Protein AF-A0A7C4LED7-F1 (afdb_monomer)

Foldseek 3Di:
DPDPPPQDPQLLVLLVLLLVLLVVLLCVLLVVDPCSLLLVLLLVQLLVQLLVQLLVLVCVVPVPDDSDDPSSLSSLSSLLSSQQQSLVRDFLVNLVVLDDPDPVVCVVLCVLLVDDPLLVLLLVVLNVQCNPDPGSDDDLSVVLNSLVSSLSCLSRPVSSVNVSHDSVSNNLSSLLSQQLQFQQLSLLVLVLVVVPDVSSDPSNSVRSHPVVSCAPPSSSLSSSLSSLLQLLDQFAWDDDPPDDTDTNGGNVLVQLLVLLLCLLVVPHSGNVANVSSLVSSLSSLVRSLVSRRGPVSVVCSVVSSVLSVVLSVVCPPPVNVVLLRCLSVPPVDDSVVSSVSNSVSSRVSSVVSNVPDDD

pLDDT: mean 90.2, std 9.08, range [33.81, 98.5]

Nearest PDB structures (foldseek):
  9cpb-assembly1_5T  TM=1.304E-01  e=1.613E+00  Bos taurus

Solvent-accessible surface area (backbone atoms only — not comparable to full-atom values): 19320 Å² total; per-residue (Å²): 134,81,70,95,74,70,78,46,76,64,50,49,51,41,46,52,53,30,38,53,42,42,48,53,49,47,49,64,43,32,69,85,44,92,60,31,67,57,53,54,45,44,42,51,51,28,45,56,37,18,52,52,43,32,30,50,51,50,35,68,77,33,82,83,52,74,64,68,73,54,70,65,59,51,49,49,46,51,38,39,47,53,38,31,58,41,36,71,43,56,52,61,72,58,52,55,73,59,51,60,93,48,74,75,70,45,50,64,56,49,58,72,68,64,52,52,74,38,39,49,51,36,34,53,50,9,53,51,55,55,66,70,43,96,59,97,68,94,47,71,59,29,64,53,19,17,30,48,41,14,41,46,47,46,77,60,37,76,87,44,44,49,90,68,39,49,71,68,57,47,52,50,45,43,50,33,22,42,26,40,38,66,42,60,60,44,32,51,52,47,49,51,46,34,77,79,35,83,84,48,46,74,56,31,48,58,51,54,27,44,54,76,79,30,68,90,40,62,62,40,26,18,41,26,36,14,48,55,51,36,43,34,26,57,50,49,74,50,82,44,90,98,52,74,67,44,72,45,63,19,36,37,50,53,54,49,52,49,32,48,49,31,30,62,69,60,42,81,84,45,36,76,45,70,69,43,27,55,47,52,52,50,52,35,54,69,43,50,61,74,65,45,70,40,70,67,48,48,66,49,35,60,58,39,44,52,53,39,51,52,53,57,50,59,51,62,35,70,71,53,36,47,58,52,42,62,44,67,71,39,81,89,53,58,62,66,61,38,50,55,52,51,50,53,51,51,51,50,51,44,51,52,50,61,72,70,54,81,135

Radius of gyration: 20.55 Å; Cα contacts (8 Å, |Δi|>4): 458; chains: 1; bounding box: 51×58×66 Å

Structure (mmCIF, N/CA/C/O backbone):
data_AF-A0A7C4LED7-F1
#
_entry.id   AF-A0A7C4LED7-F1
#
loop_
_atom_site.group_PDB
_atom_site.id
_atom_site.type_symbol
_atom_site.label_atom_id
_atom_site.label_alt_id
_atom_site.label_comp_id
_atom_site.label_asym_id
_atom_site.label_entity_id
_atom_site.label_seq_id
_atom_site.pdbx_PDB_ins_code
_atom_site.Cartn_x
_atom_site.Cartn_y
_atom_site.Cartn_z
_atom_site.occupancy
_atom_site.B_iso_or_equiv
_atom_site.auth_seq_id
_atom_site.auth_comp_id
_atom_site.auth_asym_id
_atom_site.auth_atom_id
_atom_site.pdbx_PDB_model_num
ATOM 1 N N . MET A 1 1 ? -17.552 6.230 37.809 1.00 35.03 1 MET A N 1
ATOM 2 C CA . MET A 1 1 ? -17.095 6.880 36.566 1.00 35.03 1 MET A CA 1
ATOM 3 C C . MET A 1 1 ? -17.297 5.868 35.462 1.00 35.03 1 MET A C 1
ATOM 5 O O . MET A 1 1 ? -16.697 4.809 35.544 1.00 35.03 1 MET A O 1
ATOM 9 N N . ILE A 1 2 ? -18.228 6.125 34.548 1.00 33.81 2 ILE A N 1
ATOM 10 C CA . ILE A 1 2 ? -18.419 5.299 33.352 1.00 33.81 2 ILE A CA 1
ATOM 11 C C . ILE A 1 2 ? -17.450 5.879 32.329 1.00 33.81 2 ILE A C 1
ATOM 13 O O . ILE A 1 2 ? -17.521 7.075 32.050 1.00 33.81 2 ILE A O 1
ATOM 17 N N . GLU A 1 3 ? -16.495 5.082 31.866 1.00 36.41 3 GLU A N 1
ATOM 18 C CA . GLU A 1 3 ? -15.605 5.492 30.787 1.00 36.41 3 GLU A CA 1
ATOM 19 C C . GLU A 1 3 ? -16.446 5.768 29.528 1.00 36.41 3 GLU A C 1
ATOM 21 O O . GLU A 1 3 ? -17.187 4.882 29.098 1.00 36.41 3 GLU A O 1
ATOM 26 N N . PRO A 1 4 ? -16.384 6.974 28.935 1.00 41.69 4 PRO A N 1
ATOM 27 C CA . PRO A 1 4 ? -17.251 7.373 27.820 1.00 41.69 4 PRO A CA 1
ATOM 28 C C . PRO A 1 4 ? -16.946 6.658 26.487 1.00 41.69 4 PRO A C 1
ATOM 30 O O . PRO A 1 4 ? -17.510 7.023 25.461 1.00 41.69 4 PRO A O 1
ATOM 33 N N . TRP A 1 5 ? -16.086 5.636 26.503 1.00 49.09 5 TRP A N 1
ATOM 34 C CA . TRP A 1 5 ? -15.553 4.930 25.331 1.00 49.09 5 TRP A CA 1
ATOM 35 C C . TRP A 1 5 ? -15.930 3.445 25.287 1.00 49.09 5 TRP A C 1
ATOM 37 O O . TRP A 1 5 ? -15.496 2.737 24.384 1.00 49.09 5 TRP A O 1
ATOM 47 N N . ALA A 1 6 ? -16.701 2.938 26.255 1.00 56.94 6 ALA A N 1
ATOM 48 C CA . ALA A 1 6 ? -17.133 1.545 26.210 1.00 56.94 6 ALA A CA 1
ATOM 49 C C . ALA A 1 6 ? -18.042 1.337 24.986 1.00 56.94 6 ALA A C 1
ATOM 51 O O . ALA A 1 6 ? -19.139 1.898 24.928 1.00 56.94 6 ALA A O 1
ATOM 52 N N . ALA A 1 7 ? -17.573 0.553 24.010 1.00 66.62 7 ALA A N 1
ATOM 53 C CA . ALA A 1 7 ? -18.333 0.213 22.813 1.00 66.62 7 ALA A CA 1
ATOM 54 C C . ALA A 1 7 ? -19.720 -0.315 23.213 1.00 66.62 7 ALA A C 1
ATOM 56 O O . ALA A 1 7 ? -19.850 -1.269 23.987 1.00 66.62 7 ALA A O 1
ATOM 57 N N . THR A 1 8 ? -20.773 0.339 22.723 1.00 83.25 8 THR A N 1
ATOM 58 C CA . THR A 1 8 ? -22.139 -0.142 22.925 1.00 83.25 8 THR A CA 1
ATOM 59 C C . THR A 1 8 ? -22.375 -1.348 22.016 1.00 83.25 8 THR A C 1
ATOM 61 O O . THR A 1 8 ? -21.711 -1.508 20.992 1.00 83.25 8 THR A O 1
ATOM 64 N N . ALA A 1 9 ? -23.348 -2.198 22.352 1.00 86.56 9 ALA A N 1
ATOM 65 C CA . ALA A 1 9 ? -23.721 -3.316 21.480 1.00 86.56 9 ALA A CA 1
ATOM 66 C C . ALA A 1 9 ? -24.161 -2.847 20.077 1.00 86.56 9 ALA A C 1
ATOM 68 O O . ALA A 1 9 ? -23.973 -3.567 19.101 1.00 86.56 9 ALA A O 1
ATOM 69 N N . GLU A 1 10 ? -24.722 -1.639 19.982 1.00 88.31 10 GLU A N 1
ATOM 70 C CA . GLU A 1 10 ? -25.099 -0.999 18.721 1.00 88.31 10 G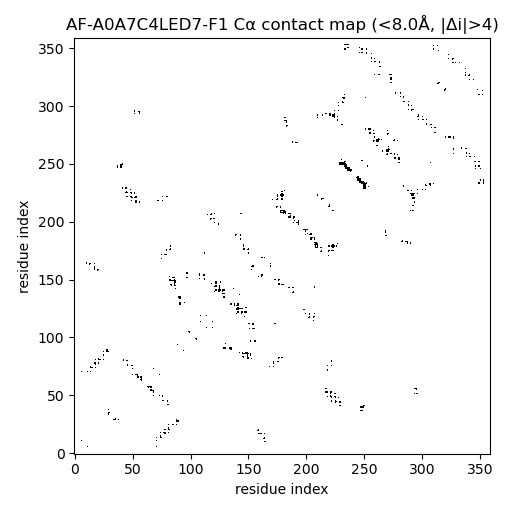LU A CA 1
ATOM 71 C C . GLU A 1 10 ? -23.869 -0.570 17.910 1.00 88.31 10 GLU A C 1
ATOM 73 O O . GLU A 1 10 ? -23.783 -0.905 16.731 1.00 88.31 10 GLU A O 1
ATOM 78 N N . HIS A 1 11 ? -22.884 0.086 18.538 1.00 91.25 11 HIS A N 1
ATOM 79 C CA . HIS A 1 11 ? -21.633 0.456 17.864 1.00 91.25 11 HIS A CA 1
ATOM 80 C C . HIS A 1 11 ? -20.886 -0.778 17.348 1.00 91.25 11 HIS A C 1
ATOM 82 O O . HIS A 1 11 ? -20.398 -0.778 16.222 1.00 91.25 11 HIS A O 1
ATOM 88 N N . GLU A 1 12 ? -20.846 -1.847 18.144 1.00 93.75 12 GLU A N 1
ATOM 89 C CA . GLU A 1 12 ? -20.205 -3.100 17.747 1.00 93.75 12 GLU A CA 1
ATOM 90 C C . GLU A 1 12 ? -20.900 -3.747 16.539 1.00 93.75 12 GLU A C 1
ATOM 92 O O . GLU A 1 12 ? -20.235 -4.201 15.609 1.00 93.75 12 GLU A O 1
ATOM 97 N N . ALA A 1 13 ? -22.237 -3.753 16.521 1.00 94.75 13 ALA A N 1
ATOM 98 C CA . ALA A 1 13 ? -23.010 -4.296 15.407 1.00 94.75 13 ALA A CA 1
ATOM 99 C C . ALA A 1 13 ? -22.832 -3.476 14.117 1.00 94.75 13 ALA A C 1
ATOM 101 O O . ALA A 1 13 ? -22.712 -4.055 13.034 1.00 94.75 13 ALA A O 1
ATOM 102 N N . GLU A 1 14 ? -22.786 -2.143 14.212 1.00 96.69 14 GLU A N 1
ATOM 103 C CA . GLU A 1 14 ? -22.538 -1.283 13.049 1.00 96.69 14 GLU A CA 1
ATOM 104 C C . GLU A 1 14 ? -21.109 -1.432 12.513 1.00 96.69 14 GLU A C 1
ATOM 106 O O . GLU A 1 14 ? -20.929 -1.474 11.292 1.00 96.69 14 GLU A O 1
ATOM 111 N N . LEU A 1 15 ? -20.109 -1.588 13.390 1.00 97.62 15 LEU A N 1
ATOM 112 C CA . LEU A 1 15 ? -18.730 -1.871 12.988 1.00 97.62 15 LEU A CA 1
ATOM 113 C C . LEU A 1 15 ? -18.610 -3.228 12.281 1.00 97.62 15 LEU A C 1
ATOM 115 O O . LEU A 1 15 ? -18.029 -3.305 11.199 1.00 97.62 15 LEU A O 1
ATOM 119 N N . GLU A 1 16 ? -19.216 -4.284 12.823 1.00 97.75 16 GLU A N 1
ATOM 120 C CA . GLU A 1 16 ? -19.248 -5.605 12.179 1.00 97.75 16 GLU A CA 1
ATOM 121 C C . GLU A 1 16 ? -19.916 -5.540 10.795 1.00 97.75 16 GLU A C 1
ATOM 123 O O . GLU A 1 16 ? -19.392 -6.056 9.801 1.00 97.75 16 GLU A O 1
ATOM 128 N N . ALA A 1 17 ? -21.047 -4.837 10.696 1.00 98.06 17 ALA A N 1
ATOM 129 C CA . ALA A 1 17 ? -21.750 -4.655 9.433 1.00 98.06 17 ALA A CA 1
ATOM 130 C C . ALA A 1 17 ? -20.933 -3.819 8.428 1.00 98.06 17 ALA A C 1
ATOM 132 O O . ALA A 1 17 ? -20.982 -4.082 7.223 1.00 98.06 17 ALA A O 1
ATOM 133 N N . PHE A 1 18 ? -20.174 -2.825 8.897 1.00 98.50 18 PHE A N 1
ATOM 134 C CA . PHE A 1 18 ? -19.243 -2.053 8.074 1.00 98.50 18 PHE A CA 1
ATOM 135 C C . PHE A 1 18 ? -18.107 -2.926 7.535 1.00 98.50 18 PHE A C 1
ATOM 137 O O . PHE A 1 18 ? -17.870 -2.920 6.326 1.00 98.50 18 PHE A O 1
ATOM 144 N N . VAL A 1 19 ? -17.470 -3.737 8.386 1.00 98.50 19 VAL A N 1
ATOM 145 C CA . VAL A 1 19 ? -16.420 -4.688 7.981 1.00 98.50 19 VAL A CA 1
ATOM 146 C C . VAL A 1 19 ? -16.939 -5.658 6.917 1.00 98.50 19 VAL A C 1
ATOM 148 O O . VAL A 1 19 ? -16.250 -5.908 5.925 1.00 98.50 19 VAL A O 1
ATOM 151 N N . ALA A 1 20 ? -18.166 -6.166 7.066 1.00 98.44 20 ALA A N 1
ATOM 152 C CA . ALA A 1 20 ? -18.788 -7.041 6.073 1.00 98.44 20 ALA A CA 1
ATOM 153 C C . ALA A 1 20 ? -18.956 -6.347 4.707 1.00 98.44 20 ALA A C 1
ATOM 155 O O . ALA A 1 20 ? -18.509 -6.878 3.687 1.00 98.44 20 ALA A O 1
ATOM 156 N N . ARG A 1 21 ? -19.515 -5.128 4.683 1.00 98.38 21 ARG A N 1
ATOM 157 C CA . ARG A 1 21 ? -19.680 -4.333 3.449 1.00 98.38 21 ARG A CA 1
ATOM 158 C C . ARG A 1 21 ? -18.340 -3.994 2.797 1.00 98.38 21 ARG A C 1
ATOM 160 O O . ARG A 1 21 ? -18.208 -4.061 1.574 1.00 98.38 21 ARG A O 1
ATOM 167 N N . LEU A 1 22 ? -17.337 -3.652 3.603 1.00 97.81 22 LEU A N 1
ATOM 168 C CA . LEU A 1 22 ? -15.999 -3.330 3.120 1.00 97.81 22 LEU A CA 1
ATOM 169 C C . LEU A 1 22 ? -15.325 -4.561 2.501 1.00 97.81 22 LEU A C 1
ATOM 171 O O . LEU A 1 22 ? -14.762 -4.471 1.411 1.00 97.81 22 LEU A O 1
ATOM 175 N N . ARG A 1 23 ? -15.465 -5.734 3.128 1.00 98.12 23 ARG A N 1
ATOM 176 C CA . ARG A 1 23 ? -14.969 -7.014 2.601 1.00 98.12 23 ARG A CA 1
ATOM 177 C C . ARG A 1 23 ? -15.607 -7.378 1.265 1.00 98.12 23 ARG A C 1
ATOM 179 O O . ARG A 1 23 ? -14.895 -7.741 0.330 1.00 98.12 23 ARG A O 1
ATOM 186 N N . GLU A 1 24 ? -16.929 -7.253 1.154 1.00 97.88 24 GLU A N 1
ATOM 187 C CA . GLU A 1 24 ? -17.640 -7.449 -0.115 1.00 97.88 24 GLU A CA 1
ATOM 188 C C . GLU A 1 24 ? -17.108 -6.506 -1.193 1.00 97.88 24 GLU A C 1
ATOM 190 O O . GLU A 1 24 ? -16.907 -6.913 -2.342 1.00 97.88 24 GLU A O 1
ATOM 195 N N . ARG A 1 25 ? -16.822 -5.253 -0.822 1.00 97.19 25 ARG A N 1
ATOM 196 C CA . ARG A 1 25 ? -16.317 -4.272 -1.773 1.00 97.19 25 ARG A CA 1
ATOM 197 C C . ARG A 1 25 ? -14.903 -4.578 -2.252 1.00 97.19 25 ARG A C 1
ATOM 199 O O . ARG A 1 25 ? -14.656 -4.544 -3.457 1.00 97.19 25 ARG A O 1
ATOM 206 N N . VAL A 1 26 ? -14.007 -4.925 -1.332 1.00 97.38 26 VAL A N 1
ATOM 207 C CA . VAL A 1 26 ? -12.649 -5.383 -1.649 1.00 97.38 26 VAL A CA 1
ATOM 208 C C . VAL A 1 26 ? -12.701 -6.585 -2.589 1.00 97.38 26 VAL A C 1
ATOM 210 O O . VAL A 1 26 ? -12.038 -6.581 -3.625 1.00 97.38 26 VAL A O 1
ATOM 213 N N . GLN A 1 27 ? -13.549 -7.576 -2.302 1.00 96.69 27 GLN A N 1
ATOM 214 C CA . GLN A 1 27 ? -13.704 -8.748 -3.163 1.00 96.69 27 GLN A CA 1
ATOM 215 C C . GLN A 1 27 ? -14.205 -8.374 -4.566 1.00 96.69 27 GLN A C 1
ATOM 217 O O . GLN A 1 27 ? -13.700 -8.896 -5.562 1.00 96.69 27 GLN A O 1
ATOM 222 N N . ALA A 1 28 ? -15.166 -7.453 -4.667 1.00 96.25 28 ALA A N 1
ATOM 223 C CA . ALA A 1 28 ? -15.667 -6.975 -5.952 1.00 96.25 28 ALA A CA 1
ATOM 224 C C . ALA A 1 28 ? -14.567 -6.285 -6.778 1.00 96.25 28 ALA A C 1
ATOM 226 O O . ALA A 1 28 ? -14.467 -6.531 -7.979 1.00 96.25 28 ALA A O 1
ATOM 227 N N . TYR A 1 29 ? -13.717 -5.470 -6.144 1.00 95.75 29 TYR A N 1
ATOM 228 C CA . TYR A 1 29 ? -12.618 -4.770 -6.820 1.00 95.75 29 TYR A CA 1
ATOM 229 C C . TYR A 1 29 ? -11.454 -5.692 -7.194 1.00 95.75 29 TYR A C 1
ATOM 231 O O . TYR A 1 29 ? -10.834 -5.500 -8.241 1.00 95.75 29 TYR A O 1
ATOM 239 N N . LEU A 1 30 ? -11.159 -6.696 -6.365 1.00 94.44 30 LEU A N 1
ATOM 240 C CA . LEU A 1 30 ? -10.050 -7.619 -6.596 1.00 94.44 30 LEU A CA 1
ATOM 241 C C . LEU A 1 30 ? -10.396 -8.744 -7.572 1.00 94.44 30 LEU A C 1
ATOM 243 O O . LEU A 1 30 ? -9.556 -9.088 -8.396 1.00 94.44 30 LEU A O 1
ATOM 247 N N . SER A 1 31 ? -11.624 -9.272 -7.552 1.00 93.50 31 SER A N 1
ATOM 248 C CA . SER A 1 31 ? -12.009 -10.443 -8.359 1.00 93.50 31 SER A CA 1
ATOM 249 C C . SER A 1 31 ? -11.694 -10.389 -9.868 1.00 93.50 31 SER A C 1
ATOM 251 O O . SER A 1 31 ? -11.317 -11.434 -10.401 1.00 93.50 31 SER A O 1
ATOM 253 N N . PRO A 1 32 ? -11.790 -9.248 -10.589 1.00 91.12 32 PRO A N 1
ATOM 254 C CA . PRO A 1 32 ? -11.428 -9.208 -12.008 1.00 91.12 32 PRO A CA 1
ATOM 255 C C . PRO A 1 32 ? -9.915 -9.079 -12.257 1.00 91.12 32 PRO A C 1
ATOM 257 O O . PRO A 1 32 ? -9.484 -9.105 -13.412 1.00 91.12 32 PRO A O 1
ATOM 260 N N . ARG A 1 33 ? -9.099 -8.880 -11.216 1.00 88.12 33 ARG A N 1
ATOM 261 C CA . ARG A 1 33 ? -7.672 -8.579 -11.347 1.00 88.12 33 ARG A CA 1
ATOM 262 C C . ARG A 1 33 ? -6.827 -9.846 -11.364 1.00 88.12 33 ARG A C 1
ATOM 264 O O . ARG A 1 33 ? -7.056 -10.786 -10.610 1.00 88.12 33 ARG A O 1
ATOM 271 N N . GLN A 1 34 ? -5.777 -9.828 -12.181 1.00 83.06 34 GLN A N 1
ATOM 272 C CA . GLN A 1 34 ? -4.824 -10.938 -12.271 1.00 83.06 34 GLN A CA 1
ATOM 273 C C . GLN A 1 34 ? -3.971 -11.103 -11.007 1.00 83.06 34 GLN A C 1
ATOM 275 O O . GLN A 1 34 ? -3.570 -12.218 -10.702 1.00 83.06 34 GLN A O 1
ATOM 280 N N . ASP A 1 35 ? -3.715 -10.014 -10.278 1.00 82.94 35 ASP A N 1
ATOM 281 C CA . ASP A 1 35 ? -2.932 -9.995 -9.037 1.00 82.94 35 ASP A CA 1
ATOM 282 C C . ASP A 1 35 ? -3.794 -10.186 -7.774 1.00 82.94 35 ASP A C 1
ATOM 284 O O . ASP A 1 35 ? -3.342 -9.907 -6.664 1.00 82.94 35 ASP A O 1
ATOM 288 N N . SER A 1 36 ? -5.059 -10.612 -7.921 1.00 88.81 36 SER A N 1
ATOM 289 C CA . SER A 1 36 ? -5.976 -10.797 -6.789 1.00 88.81 36 SER A CA 1
ATOM 290 C C . SER A 1 36 ? -5.427 -11.721 -5.695 1.00 88.81 36 SER A C 1
ATOM 292 O O . SER A 1 36 ? -5.595 -11.358 -4.529 1.00 88.81 36 SER A O 1
ATOM 294 N N . PRO A 1 37 ? -4.809 -12.883 -5.994 1.00 85.25 37 PRO A N 1
ATOM 295 C CA . PRO A 1 37 ? -4.253 -13.747 -4.954 1.00 85.25 37 PRO A CA 1
ATOM 296 C C . PRO A 1 37 ? -3.184 -13.039 -4.114 1.00 85.25 37 PRO A C 1
ATOM 298 O O . PRO A 1 37 ? -3.233 -13.100 -2.888 1.00 85.25 37 PRO A O 1
ATOM 301 N N . GLU A 1 38 ? -2.276 -12.302 -4.756 1.00 84.00 38 GLU A N 1
ATOM 302 C CA . GLU A 1 38 ? -1.206 -11.566 -4.086 1.00 84.00 38 GLU A CA 1
ATOM 303 C C . GLU A 1 38 ? -1.747 -10.429 -3.208 1.00 84.00 38 GLU A C 1
ATOM 305 O O . GLU A 1 38 ? -1.240 -10.214 -2.108 1.00 84.00 38 GLU A O 1
ATOM 310 N N . GLN A 1 39 ? -2.797 -9.722 -3.648 1.00 88.75 39 GLN A N 1
ATOM 311 C CA . GLN A 1 39 ? -3.425 -8.687 -2.815 1.00 88.75 39 GLN A CA 1
ATOM 312 C C . GLN A 1 39 ? -4.147 -9.288 -1.600 1.00 88.75 39 GLN A C 1
ATOM 314 O O . GLN A 1 39 ? -4.059 -8.741 -0.504 1.00 88.75 39 GLN A O 1
ATOM 319 N N . LEU A 1 40 ? -4.828 -10.428 -1.758 1.00 90.56 40 LEU A N 1
ATOM 320 C CA . LEU A 1 40 ? -5.494 -11.104 -0.639 1.00 90.56 40 LEU A CA 1
ATOM 321 C C . LEU A 1 40 ? -4.487 -11.665 0.377 1.00 90.56 40 LEU A C 1
ATOM 323 O O . LEU A 1 40 ? -4.720 -11.577 1.584 1.00 90.56 40 LEU A O 1
ATOM 327 N N . ASP A 1 41 ? -3.357 -12.197 -0.095 1.00 88.12 41 ASP A N 1
ATOM 328 C CA . ASP A 1 41 ? -2.264 -12.640 0.773 1.00 88.12 41 ASP A CA 1
ATOM 329 C C . ASP A 1 41 ? -1.643 -11.475 1.545 1.00 88.12 41 ASP A C 1
ATOM 331 O O . ASP A 1 41 ? -1.429 -11.600 2.752 1.00 88.12 41 ASP A O 1
ATOM 335 N N . HIS A 1 42 ? -1.422 -10.340 0.877 1.00 90.94 42 HIS A N 1
ATOM 336 C CA . HIS A 1 42 ? -0.960 -9.106 1.505 1.00 90.94 42 HIS A CA 1
ATOM 337 C C . HIS A 1 42 ? -1.909 -8.658 2.627 1.00 90.94 42 HIS A C 1
ATOM 339 O O . HIS A 1 42 ? -1.481 -8.542 3.775 1.00 90.94 42 HIS A O 1
ATOM 345 N N . LEU A 1 43 ? -3.215 -8.537 2.352 1.00 94.06 43 LEU A N 1
ATOM 346 C CA . LEU A 1 43 ? -4.210 -8.192 3.377 1.00 94.06 43 LEU A CA 1
ATOM 347 C C . LEU A 1 43 ? -4.159 -9.149 4.576 1.00 94.06 43 LEU A C 1
ATOM 349 O O . LEU A 1 43 ? -4.183 -8.721 5.729 1.00 94.06 43 LEU A O 1
ATOM 353 N N . ARG A 1 44 ? -4.042 -10.455 4.321 1.00 92.25 44 ARG A N 1
ATOM 354 C CA . ARG A 1 44 ? -3.927 -11.470 5.374 1.00 92.25 44 ARG A CA 1
ATOM 355 C C . ARG A 1 44 ? -2.643 -11.308 6.194 1.00 92.25 44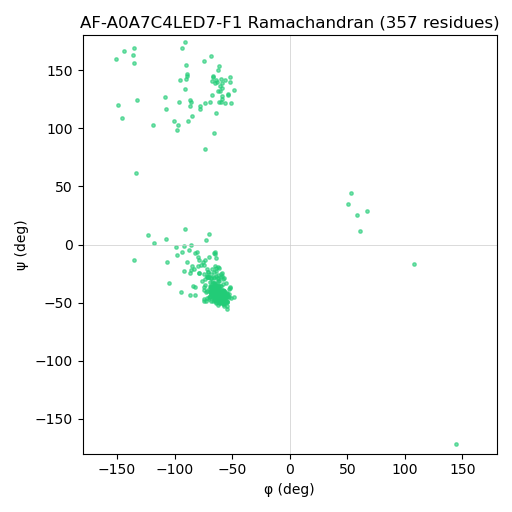 ARG A C 1
ATOM 357 O O . ARG A 1 44 ? -2.682 -11.466 7.415 1.00 92.25 44 ARG A O 1
ATOM 364 N N . HIS A 1 45 ? -1.504 -11.041 5.557 1.00 91.31 45 HIS A N 1
ATOM 365 C CA . HIS A 1 45 ? -0.237 -10.838 6.262 1.00 91.31 45 HIS A CA 1
ATOM 366 C C . HIS A 1 45 ? -0.288 -9.598 7.148 1.00 91.31 45 HIS A C 1
ATOM 368 O O . HIS A 1 45 ? 0.054 -9.708 8.328 1.00 91.31 45 HIS A O 1
ATOM 374 N N . VAL A 1 46 ? -0.779 -8.473 6.616 1.00 94.94 46 VAL A N 1
ATOM 375 C CA . VAL A 1 46 ? -0.952 -7.233 7.379 1.00 94.94 46 VAL A CA 1
ATOM 376 C C . VAL A 1 46 ? -1.904 -7.480 8.548 1.00 94.94 46 VAL A C 1
ATOM 378 O O . VAL A 1 46 ? -1.524 -7.242 9.686 1.00 94.94 46 VAL A O 1
ATOM 381 N N . ALA A 1 47 ? -3.065 -8.106 8.333 1.00 96.50 47 ALA A N 1
ATOM 382 C CA . ALA A 1 47 ? -4.007 -8.451 9.405 1.00 96.50 47 ALA A CA 1
ATOM 383 C C . ALA A 1 47 ? -3.382 -9.278 10.538 1.00 96.50 47 ALA A C 1
ATOM 385 O O . ALA A 1 47 ? -3.531 -8.951 11.719 1.00 96.50 47 ALA A O 1
ATOM 386 N N . ASN A 1 48 ? -2.678 -10.356 10.189 1.00 94.50 48 ASN A N 1
ATOM 387 C CA . ASN A 1 48 ? -2.041 -11.235 11.166 1.00 94.50 48 ASN A CA 1
ATOM 388 C C . ASN A 1 48 ? -0.910 -10.521 11.914 1.00 94.50 48 ASN A C 1
ATOM 390 O O . ASN A 1 48 ? -0.723 -10.736 13.114 1.00 94.50 48 ASN A O 1
ATOM 394 N N . ARG A 1 49 ? -0.137 -9.683 11.213 1.00 94.62 49 ARG A N 1
ATOM 395 C CA . ARG A 1 49 ? 0.974 -8.945 11.811 1.00 94.62 49 ARG A CA 1
ATOM 396 C C . ARG A 1 49 ? 0.476 -7.815 12.706 1.00 94.62 49 ARG A C 1
ATOM 398 O O . ARG A 1 49 ? 1.002 -7.698 13.808 1.00 94.62 49 ARG A O 1
ATOM 405 N N . THR A 1 50 ? -0.559 -7.079 12.302 1.00 97.38 50 THR A N 1
ATOM 406 C CA . THR A 1 50 ? -1.189 -6.032 13.118 1.00 97.38 50 THR A CA 1
ATOM 407 C C . THR A 1 50 ? -1.655 -6.610 14.441 1.00 97.38 50 THR A C 1
ATOM 409 O O . THR A 1 50 ? -1.301 -6.089 15.490 1.00 97.38 50 THR A O 1
ATOM 412 N N . ARG A 1 51 ? -2.373 -7.741 14.411 1.00 97.00 51 ARG A N 1
ATOM 413 C CA . ARG A 1 51 ? -2.828 -8.432 15.627 1.00 97.00 51 ARG A CA 1
ATOM 414 C C . ARG A 1 51 ? -1.667 -8.830 16.534 1.00 97.00 51 ARG A C 1
ATOM 416 O O . ARG A 1 51 ? -1.712 -8.584 17.735 1.00 97.00 51 ARG A O 1
ATOM 423 N N . TRP A 1 52 ? -0.618 -9.427 15.968 1.00 95.12 52 TRP A N 1
ATOM 424 C CA . TRP A 1 52 ? 0.554 -9.839 16.742 1.00 95.12 52 TRP A CA 1
ATOM 425 C C . TRP A 1 52 ? 1.293 -8.648 17.370 1.00 95.12 52 TRP A C 1
ATOM 427 O O . TRP A 1 52 ? 1.589 -8.692 18.562 1.00 95.12 52 TRP A O 1
ATOM 437 N N . LEU A 1 53 ? 1.551 -7.586 16.599 1.00 95.81 53 LEU A N 1
ATOM 438 C CA . LEU A 1 53 ? 2.194 -6.365 17.095 1.00 95.81 53 LEU A CA 1
ATOM 439 C C . LEU A 1 53 ? 1.334 -5.691 18.165 1.00 95.81 53 LEU A C 1
ATOM 441 O O . LEU A 1 53 ? 1.831 -5.386 19.243 1.00 95.81 53 LEU A O 1
ATOM 445 N N . TYR A 1 54 ? 0.035 -5.534 17.909 1.00 95.69 54 TYR A N 1
ATOM 446 C CA . TYR A 1 54 ? -0.890 -4.902 18.842 1.00 95.69 54 TYR A CA 1
ATOM 447 C C . TYR A 1 54 ? -0.963 -5.663 20.171 1.00 95.69 54 TYR A C 1
ATOM 449 O O . TYR A 1 54 ? -0.759 -5.074 21.229 1.00 95.69 54 TYR A O 1
ATOM 457 N N . ALA A 1 55 ? -1.145 -6.988 20.131 1.00 94.00 55 ALA A N 1
ATOM 458 C CA . ALA A 1 55 ? -1.151 -7.818 21.335 1.00 94.00 55 ALA A CA 1
ATOM 459 C C . ALA A 1 55 ? 0.190 -7.772 22.092 1.00 94.00 55 ALA A C 1
ATOM 461 O O . ALA A 1 55 ? 0.201 -7.750 23.324 1.00 94.00 55 ALA A O 1
ATOM 462 N N . ALA A 1 56 ? 1.321 -7.727 21.378 1.00 93.12 56 ALA A N 1
ATOM 463 C CA . ALA A 1 56 ? 2.638 -7.595 21.996 1.00 93.12 56 ALA A CA 1
ATOM 464 C C . ALA A 1 56 ? 2.800 -6.249 22.724 1.00 93.12 56 ALA A C 1
ATOM 466 O O . ALA A 1 56 ? 3.289 -6.224 23.854 1.00 93.12 56 ALA A O 1
ATOM 467 N N . GLU A 1 57 ? 2.348 -5.144 22.125 1.00 92.94 57 GLU A N 1
ATOM 468 C CA . GLU A 1 57 ? 2.394 -3.821 22.757 1.00 92.94 57 GLU A CA 1
ATOM 469 C C . GLU A 1 57 ? 1.439 -3.702 23.953 1.00 92.94 57 GLU A C 1
ATOM 471 O O . GLU A 1 57 ? 1.807 -3.099 24.963 1.00 92.94 57 GLU A O 1
ATOM 476 N N . LEU A 1 58 ? 0.261 -4.335 23.901 1.00 90.44 58 LEU A N 1
ATOM 477 C CA . LEU A 1 58 ? -0.627 -4.442 25.066 1.00 90.44 58 LEU A CA 1
ATOM 478 C C . LEU A 1 58 ? 0.071 -5.158 26.233 1.00 90.44 58 LEU A C 1
ATOM 480 O O . LEU A 1 58 ? 0.062 -4.662 27.360 1.00 90.44 58 LEU A O 1
ATOM 484 N N . GLY A 1 59 ? 0.750 -6.278 25.958 1.00 89.38 59 GLY A N 1
ATOM 485 C CA . GLY A 1 59 ? 1.514 -7.017 26.968 1.00 89.38 59 GLY A CA 1
ATOM 486 C C . GLY A 1 59 ? 2.727 -6.258 27.519 1.00 89.38 59 GLY A C 1
ATOM 487 O O . GLY A 1 59 ? 3.111 -6.463 28.671 1.00 89.38 59 GLY A O 1
ATOM 488 N N . ARG A 1 60 ? 3.331 -5.363 26.725 1.00 89.12 60 ARG A N 1
ATOM 489 C CA . ARG A 1 60 ? 4.401 -4.462 27.191 1.00 89.12 60 ARG A CA 1
ATOM 490 C C . ARG A 1 60 ? 3.873 -3.364 28.107 1.00 89.12 60 ARG A C 1
ATOM 492 O O . ARG A 1 60 ? 4.542 -3.030 29.082 1.00 89.12 60 ARG A O 1
ATOM 499 N N . ALA A 1 61 ? 2.710 -2.799 27.787 1.00 86.00 61 ALA A N 1
ATOM 500 C CA . ALA A 1 61 ? 2.089 -1.743 28.581 1.00 86.00 61 ALA A CA 1
ATOM 501 C C . ALA A 1 61 ? 1.617 -2.259 29.951 1.00 86.00 61 ALA A C 1
ATOM 503 O O . ALA A 1 61 ? 1.765 -1.561 30.955 1.00 86.00 61 ALA A O 1
ATOM 504 N N . ASP A 1 62 ? 1.105 -3.491 30.003 1.00 84.00 62 ASP A N 1
ATOM 505 C CA . ASP A 1 62 ? 0.736 -4.164 31.247 1.00 84.00 62 ASP A CA 1
ATOM 506 C C . ASP A 1 62 ? 0.995 -5.677 31.161 1.00 84.00 62 ASP A C 1
ATOM 508 O O . ASP A 1 62 ? 0.261 -6.427 30.523 1.00 84.00 62 ASP A O 1
ATOM 512 N N . ALA A 1 63 ? 2.010 -6.153 31.889 1.00 76.06 63 ALA A N 1
ATOM 513 C CA . ALA A 1 63 ? 2.377 -7.570 31.940 1.00 76.06 63 ALA A CA 1
ATOM 514 C C . ALA A 1 63 ? 1.292 -8.481 32.557 1.00 76.06 63 ALA A C 1
ATOM 516 O O . ALA A 1 63 ? 1.411 -9.707 32.499 1.00 76.06 63 ALA A O 1
ATOM 517 N N . ARG A 1 64 ? 0.263 -7.905 33.196 1.00 72.81 64 ARG A N 1
ATOM 518 C CA . ARG A 1 64 ? -0.902 -8.627 33.732 1.00 72.81 64 ARG A CA 1
ATOM 519 C C . ARG A 1 64 ? -2.107 -8.578 32.796 1.00 72.81 64 ARG A C 1
ATOM 521 O O . ARG A 1 64 ? -3.081 -9.284 33.065 1.00 72.81 64 ARG A O 1
ATOM 528 N N . ALA A 1 65 ? -2.060 -7.774 31.733 1.00 67.62 65 ALA A N 1
ATOM 529 C CA . ALA A 1 65 ? -3.131 -7.699 30.756 1.00 67.62 65 ALA A CA 1
ATOM 530 C C . ALA A 1 65 ? -3.259 -9.019 29.990 1.00 67.62 65 ALA A C 1
ATOM 532 O O . ALA A 1 65 ? -2.279 -9.703 29.686 1.00 67.62 65 ALA A O 1
ATOM 533 N N . SER A 1 66 ? -4.500 -9.382 29.669 1.00 68.81 66 SER A N 1
ATOM 534 C CA . SER A 1 66 ? -4.758 -10.462 28.725 1.00 68.81 66 SER A CA 1
ATOM 535 C C . SER A 1 66 ? -4.178 -10.078 27.364 1.00 68.81 66 SER A C 1
ATOM 537 O O . SER A 1 66 ? -4.470 -9.000 26.857 1.00 68.81 66 SER A O 1
ATOM 539 N N . LEU A 1 67 ? -3.429 -10.984 26.731 1.00 78.12 67 LEU A N 1
ATOM 540 C CA . LEU A 1 67 ? -2.994 -10.828 25.335 1.00 78.12 67 LEU A CA 1
ATOM 541 C C . LEU A 1 67 ? -4.151 -11.027 24.333 1.00 78.12 67 LEU A C 1
ATOM 543 O O . LEU A 1 67 ? -3.928 -11.046 23.124 1.00 78.12 67 LEU A O 1
ATOM 547 N N . SER A 1 68 ? -5.386 -11.220 24.815 1.00 84.25 68 SER A N 1
ATOM 548 C CA . SER A 1 68 ? -6.567 -11.262 23.957 1.00 84.25 68 SER A CA 1
ATOM 549 C C . SER A 1 68 ? -6.911 -9.862 23.462 1.00 84.25 68 SER A C 1
ATOM 551 O O . SER A 1 68 ? -7.216 -8.979 24.263 1.00 84.25 68 SER A O 1
ATOM 553 N N . ILE A 1 69 ? -6.946 -9.696 22.147 1.00 90.12 69 ILE A N 1
ATOM 554 C CA . ILE A 1 69 ? -7.405 -8.466 21.506 1.00 90.12 69 ILE A CA 1
ATOM 555 C C . ILE A 1 69 ? -8.914 -8.318 21.769 1.00 90.12 69 ILE A C 1
ATOM 557 O O . ILE A 1 69 ? -9.660 -9.278 21.537 1.00 90.12 69 ILE A O 1
ATOM 561 N N . PRO A 1 70 ? -9.388 -7.165 22.276 1.00 90.62 70 PRO A N 1
ATOM 562 C CA . PRO A 1 70 ? -10.816 -6.896 22.393 1.00 90.62 70 PRO A CA 1
ATOM 563 C C . PRO A 1 70 ? -11.514 -7.038 21.037 1.00 90.62 70 PRO A C 1
ATOM 565 O O . PRO A 1 70 ? -10.977 -6.620 20.017 1.00 90.62 70 PRO A O 1
ATOM 568 N N . ARG A 1 71 ? -12.735 -7.590 21.014 1.00 92.75 71 ARG A N 1
ATOM 569 C CA . ARG A 1 71 ? -13.485 -7.826 19.763 1.00 92.75 71 ARG A CA 1
ATOM 570 C C . ARG A 1 71 ? -13.607 -6.563 18.901 1.00 92.75 71 ARG A C 1
ATOM 572 O O . ARG A 1 71 ? -13.402 -6.628 17.696 1.00 92.75 71 ARG A O 1
ATOM 579 N N . HIS A 1 72 ? -13.886 -5.434 19.544 1.00 95.00 72 HIS A N 1
ATOM 580 C CA . HIS A 1 72 ? -14.006 -4.141 18.886 1.00 95.00 72 HIS A CA 1
ATOM 581 C C . HIS A 1 72 ? -12.711 -3.739 18.160 1.00 95.00 72 HIS A C 1
ATOM 583 O O . HIS A 1 72 ? -12.734 -3.411 16.977 1.00 95.00 72 HIS A O 1
ATOM 589 N N . ASP A 1 73 ? -11.561 -3.845 18.838 1.00 95.00 73 ASP A N 1
ATOM 590 C CA . ASP A 1 73 ? -10.253 -3.576 18.232 1.00 95.00 73 ASP A CA 1
ATOM 591 C C . ASP A 1 73 ? -9.926 -4.582 17.120 1.00 95.00 73 ASP A C 1
ATOM 593 O O . ASP A 1 73 ? -9.354 -4.204 16.104 1.00 95.00 73 ASP A O 1
ATOM 597 N N . ASP A 1 74 ? -10.326 -5.849 17.260 1.00 96.06 74 ASP A N 1
ATOM 598 C CA . ASP A 1 74 ? -10.139 -6.859 16.212 1.00 96.06 74 ASP A CA 1
ATOM 599 C C . ASP A 1 74 ? -10.910 -6.507 14.927 1.00 96.06 74 ASP A C 1
ATOM 601 O O . ASP A 1 74 ? -10.370 -6.598 13.822 1.00 96.06 74 ASP A O 1
ATOM 605 N N . HIS A 1 75 ? -12.147 -6.021 15.066 1.00 97.88 75 HIS A N 1
ATOM 606 C CA . HIS A 1 75 ? -12.933 -5.510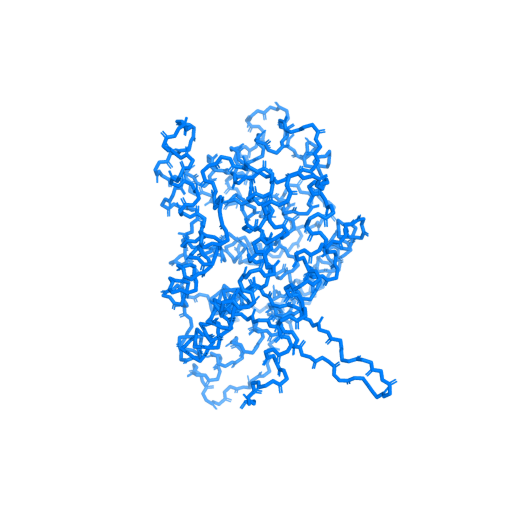 13.945 1.00 97.88 75 HIS A CA 1
ATOM 607 C C . HIS A 1 75 ? -12.362 -4.208 13.363 1.00 97.88 75 HIS A C 1
ATOM 609 O O . HIS A 1 75 ? -12.382 -4.033 12.143 1.00 97.88 75 HIS A O 1
ATOM 615 N N . LEU A 1 76 ? -11.818 -3.309 14.191 1.00 97.81 76 LEU A N 1
ATOM 616 C CA . LEU A 1 76 ? -11.115 -2.113 13.712 1.00 97.81 76 LEU A CA 1
ATOM 617 C C . LEU A 1 76 ? -9.852 -2.477 12.923 1.00 97.81 76 LEU A C 1
ATOM 619 O O . LEU A 1 76 ? -9.595 -1.873 11.884 1.00 97.81 76 LEU A O 1
ATOM 623 N N . ILE A 1 77 ? -9.097 -3.493 13.354 1.00 98.31 77 ILE A N 1
ATOM 624 C CA . ILE A 1 77 ? -7.961 -4.027 12.587 1.00 98.31 77 ILE A CA 1
ATOM 625 C C . ILE A 1 77 ? -8.440 -4.521 11.221 1.00 98.31 77 ILE A C 1
ATOM 627 O O . ILE A 1 77 ? -7.848 -4.157 10.204 1.00 98.31 77 ILE A O 1
ATOM 631 N N . ASP A 1 78 ? -9.514 -5.311 11.173 1.00 98.44 78 ASP A N 1
ATOM 632 C CA . ASP A 1 78 ? -10.077 -5.788 9.907 1.00 98.44 78 ASP A CA 1
ATOM 633 C C . ASP A 1 78 ? -10.530 -4.630 9.004 1.00 98.44 78 ASP A C 1
ATOM 635 O O . ASP A 1 78 ? -10.273 -4.656 7.799 1.00 98.44 78 ASP A O 1
ATOM 639 N N . ALA A 1 79 ? -11.154 -3.595 9.569 1.00 98.38 79 ALA A N 1
ATOM 640 C CA . ALA A 1 79 ? -11.555 -2.397 8.840 1.00 98.38 79 ALA A CA 1
ATOM 641 C C . ALA A 1 79 ? -10.351 -1.616 8.279 1.00 98.38 79 ALA A C 1
ATOM 643 O O . ALA A 1 79 ? -10.360 -1.270 7.096 1.00 98.38 79 ALA A O 1
ATOM 644 N N . CYS A 1 80 ? -9.297 -1.394 9.075 1.00 97.94 80 CYS A N 1
ATOM 645 C CA . CYS A 1 80 ? -8.048 -0.773 8.616 1.00 97.94 80 CYS A CA 1
ATOM 646 C C . CYS A 1 80 ? -7.425 -1.572 7.469 1.00 97.94 80 CYS A C 1
ATOM 648 O O . CYS A 1 80 ? -7.130 -1.026 6.408 1.00 97.94 80 CYS A O 1
ATOM 650 N N . VAL A 1 81 ? -7.283 -2.886 7.649 1.00 97.75 81 VAL A N 1
ATOM 651 C CA . VAL A 1 81 ? -6.669 -3.776 6.659 1.00 97.75 81 VAL A CA 1
ATOM 652 C C . VAL A 1 81 ? -7.465 -3.784 5.360 1.00 97.75 81 VAL A C 1
ATOM 654 O O . VAL A 1 81 ? -6.891 -3.598 4.295 1.00 97.75 81 VAL A O 1
ATOM 657 N N . LEU A 1 82 ? -8.781 -3.969 5.410 1.00 98.12 82 LEU A N 1
ATOM 658 C CA . LEU A 1 82 ? -9.601 -3.984 4.196 1.00 98.12 82 LEU A CA 1
ATOM 659 C C . LEU A 1 82 ? -9.666 -2.600 3.529 1.00 98.12 82 LEU A C 1
ATOM 661 O O . LEU A 1 82 ? -9.828 -2.512 2.313 1.00 98.12 82 LEU A O 1
ATOM 665 N N . GLY A 1 83 ? -9.554 -1.530 4.317 1.00 97.19 83 GLY A N 1
ATOM 666 C CA . GLY A 1 83 ? -9.697 -0.157 3.854 1.00 97.19 83 GLY A CA 1
ATOM 667 C C . GLY A 1 83 ? -8.429 0.447 3.262 1.00 97.19 83 GLY A C 1
ATOM 668 O O . GLY A 1 83 ? -8.537 1.208 2.309 1.00 97.19 83 GLY A O 1
ATOM 669 N N . HIS A 1 84 ? -7.240 0.134 3.778 1.00 96.25 84 HIS A N 1
ATOM 670 C CA . HIS A 1 84 ? -6.047 0.952 3.508 1.00 96.25 84 HIS A CA 1
ATOM 671 C C . HIS A 1 84 ? -5.623 1.016 2.040 1.00 96.25 84 HIS A C 1
ATOM 673 O O . HIS A 1 84 ? -5.236 2.080 1.559 1.00 96.25 84 HIS A O 1
ATOM 679 N N . ASP A 1 85 ? -5.795 -0.083 1.309 1.00 94.88 85 ASP A N 1
ATOM 680 C CA . ASP A 1 85 ? -5.389 -0.211 -0.091 1.00 94.88 85 ASP A CA 1
ATOM 681 C C . ASP A 1 85 ? -6.604 -0.207 -1.049 1.00 94.88 85 ASP A C 1
ATOM 683 O O . ASP A 1 85 ? -6.461 -0.352 -2.264 1.00 94.88 85 ASP A O 1
ATOM 687 N N . ILE A 1 86 ? -7.832 0.006 -0.547 1.00 96.38 86 ILE A N 1
ATOM 688 C CA . ILE A 1 86 ? -9.053 -0.058 -1.374 1.00 96.38 86 ILE A CA 1
ATOM 689 C C . ILE A 1 86 ? -9.066 0.999 -2.491 1.00 96.38 86 ILE A C 1
ATOM 691 O O . ILE A 1 86 ? -9.559 0.746 -3.597 1.00 96.38 86 ILE A O 1
ATOM 695 N N . GLY A 1 87 ? -8.448 2.157 -2.242 1.00 95.69 87 GLY A N 1
ATOM 696 C CA . GLY A 1 87 ? -8.211 3.215 -3.219 1.00 95.69 87 GLY A CA 1
ATOM 697 C C . GLY A 1 87 ? -7.322 2.777 -4.380 1.00 95.69 87 GLY A C 1
ATOM 698 O O . GLY A 1 87 ? -7.476 3.268 -5.495 1.00 95.69 87 GLY A O 1
ATOM 699 N N . LYS A 1 88 ? -6.447 1.789 -4.189 1.00 92.56 88 LYS A N 1
ATOM 700 C CA . LYS A 1 88 ? -5.620 1.225 -5.264 1.00 92.56 88 LYS A CA 1
ATOM 701 C C . LYS A 1 88 ? -6.430 0.387 -6.254 1.00 92.56 88 LYS A C 1
ATOM 703 O O . LYS A 1 88 ? -6.044 0.252 -7.420 1.00 92.56 88 LYS A O 1
ATOM 708 N N . TRP A 1 89 ? -7.535 -0.199 -5.794 1.00 93.94 89 TRP A N 1
ATOM 709 C CA . TRP A 1 89 ? -8.295 -1.202 -6.545 1.00 93.94 89 TRP A CA 1
ATOM 710 C C . TRP A 1 89 ? -9.616 -0.692 -7.103 1.00 93.94 89 TRP A C 1
ATOM 712 O O . TRP A 1 89 ? -10.181 -1.350 -7.977 1.00 93.94 89 TRP A O 1
ATOM 722 N N . VAL A 1 90 ? -10.102 0.460 -6.633 1.00 95.38 90 VAL A N 1
ATOM 723 C CA . VAL A 1 90 ? -11.350 1.040 -7.133 1.00 95.38 90 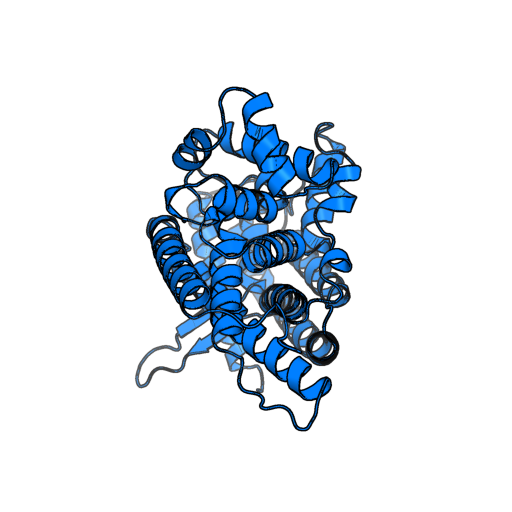VAL A CA 1
ATOM 724 C C . VAL A 1 90 ? -11.315 1.190 -8.664 1.00 95.38 90 VAL A C 1
ATOM 726 O O . VAL A 1 90 ? -10.369 1.765 -9.216 1.00 95.38 90 VAL A O 1
ATOM 729 N N . PRO A 1 91 ? -12.341 0.700 -9.385 1.00 94.56 91 PRO A N 1
ATOM 730 C CA . PRO A 1 91 ? -12.451 0.924 -10.820 1.00 94.56 91 PRO A CA 1
ATOM 731 C C . PRO A 1 91 ? -12.549 2.418 -11.135 1.00 94.56 91 PRO A C 1
ATOM 733 O O . PRO A 1 91 ? -13.330 3.139 -10.504 1.00 94.56 91 PRO A O 1
ATOM 736 N N . ARG A 1 92 ? -11.828 2.893 -12.159 1.00 94.50 92 ARG A N 1
ATOM 737 C CA . ARG A 1 92 ? -11.810 4.318 -12.550 1.00 94.50 92 ARG A CA 1
ATOM 738 C C . ARG A 1 92 ? -13.200 4.910 -12.767 1.00 94.50 92 ARG A C 1
ATOM 740 O O . ARG A 1 92 ? -13.438 6.058 -12.404 1.00 94.50 92 ARG A O 1
ATOM 747 N N . ASP A 1 93 ? -14.122 4.152 -13.351 1.00 93.38 93 ASP A N 1
ATOM 748 C CA . ASP A 1 93 ? -15.477 4.642 -13.629 1.00 93.38 93 ASP A CA 1
ATOM 749 C C . ASP A 1 93 ? -16.347 4.730 -12.373 1.00 93.38 93 ASP A C 1
ATOM 751 O O . ASP A 1 93 ? -17.274 5.539 -12.307 1.00 93.38 93 ASP A O 1
ATOM 755 N N . LEU A 1 94 ? -16.049 3.931 -11.349 1.00 94.19 94 LEU A N 1
ATOM 756 C CA . LEU A 1 94 ? -16.655 4.113 -10.039 1.00 94.19 94 LEU A CA 1
ATOM 757 C C . LEU A 1 94 ? -16.053 5.328 -9.334 1.00 94.19 94 LEU A C 1
ATOM 759 O O . LEU A 1 94 ? -16.815 6.182 -8.894 1.00 94.19 94 LEU A O 1
ATOM 763 N N . LEU A 1 95 ? -14.723 5.466 -9.331 1.00 95.44 95 LEU A N 1
ATOM 764 C CA . LEU A 1 95 ? -14.056 6.648 -8.781 1.00 95.44 95 LEU A CA 1
ATOM 765 C C . LEU A 1 95 ? -14.592 7.939 -9.419 1.00 95.44 95 LEU A C 1
ATOM 767 O O . LEU A 1 95 ? -14.947 8.863 -8.698 1.00 95.44 95 LEU A O 1
ATOM 771 N N . ARG A 1 96 ? -14.755 7.983 -10.751 1.00 94.69 96 ARG A N 1
ATOM 772 C CA . ARG A 1 96 ? -15.342 9.140 -11.451 1.00 94.69 96 ARG A CA 1
ATOM 773 C C . ARG A 1 96 ? -16.724 9.511 -10.918 1.00 94.69 96 ARG A C 1
ATOM 775 O O . ARG A 1 96 ? -17.004 10.690 -10.794 1.00 94.69 96 ARG A O 1
ATOM 782 N N . ARG A 1 97 ? -17.583 8.529 -10.629 1.00 93.81 97 ARG A N 1
ATOM 783 C CA . ARG A 1 97 ? -18.945 8.779 -10.125 1.00 93.81 97 ARG A CA 1
ATOM 784 C C . ARG A 1 97 ? -18.970 9.290 -8.686 1.00 93.81 97 ARG A C 1
ATOM 786 O O . ARG A 1 97 ? -19.956 9.900 -8.294 1.00 93.81 97 ARG A O 1
ATOM 793 N N . LEU A 1 98 ? -17.926 9.004 -7.910 1.00 92.44 98 LEU A N 1
ATOM 794 C CA . LEU A 1 98 ? -17.794 9.455 -6.524 1.00 92.44 98 LEU A CA 1
ATOM 795 C C . LEU A 1 98 ? -17.169 10.848 -6.422 1.00 92.44 98 LEU A C 1
ATOM 797 O O . LEU A 1 98 ? -17.396 11.547 -5.440 1.00 92.44 98 LEU A O 1
ATOM 801 N N . VAL A 1 99 ? -16.392 11.257 -7.425 1.00 91.62 99 VAL A N 1
ATOM 802 C CA . VAL A 1 99 ? -15.805 12.597 -7.493 1.00 91.62 99 VAL A CA 1
ATOM 803 C C . VAL A 1 99 ? -16.884 13.587 -7.943 1.00 91.62 99 VAL A C 1
ATOM 805 O O . VAL A 1 99 ? -17.409 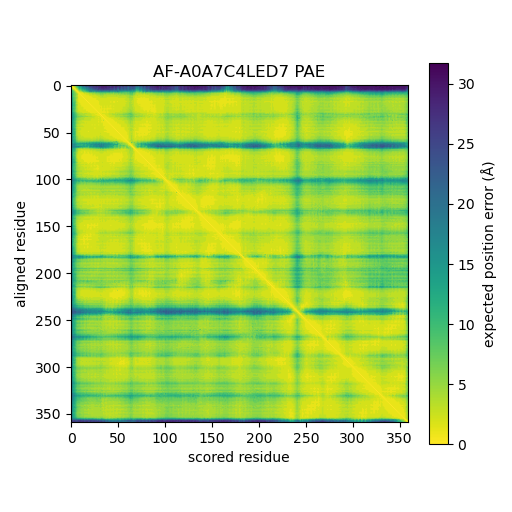13.435 -9.045 1.00 91.62 99 VAL A O 1
ATOM 808 N N . PRO A 1 100 ? -17.225 14.605 -7.133 1.00 86.44 100 PRO A N 1
ATOM 809 C CA . PRO A 1 100 ? -18.219 15.593 -7.528 1.00 86.44 100 PRO A CA 1
ATOM 810 C C . PRO A 1 100 ? -17.771 16.401 -8.754 1.00 86.44 100 PRO A C 1
ATOM 812 O O . PRO A 1 100 ? -16.620 16.829 -8.831 1.00 86.44 100 PRO A O 1
ATOM 815 N N . ASP A 1 101 ? -18.697 16.684 -9.674 1.00 82.50 101 ASP A N 1
ATOM 816 C CA . ASP A 1 101 ? -18.420 17.513 -10.861 1.00 82.50 101 ASP A CA 1
ATOM 817 C C . ASP A 1 101 ? -18.083 18.970 -10.498 1.00 82.50 101 ASP A C 1
ATOM 819 O O . ASP A 1 101 ? -17.375 19.664 -11.229 1.00 82.50 101 ASP A O 1
ATOM 823 N N . GLN A 1 102 ? -18.607 19.450 -9.366 1.00 81.81 102 GLN A N 1
ATOM 824 C CA . GLN A 1 102 ? -18.331 20.784 -8.841 1.00 81.81 102 GLN A CA 1
ATOM 825 C C . GLN A 1 102 ? -17.205 20.711 -7.803 1.00 81.81 102 GLN A C 1
ATOM 827 O O . GLN A 1 102 ? -17.387 20.033 -6.788 1.00 81.81 102 GLN A O 1
ATOM 832 N N . PRO A 1 103 ? -16.092 21.449 -7.981 1.00 78.31 103 PRO A N 1
ATOM 833 C CA . PRO A 1 103 ? -14.978 21.444 -7.033 1.00 78.31 103 PRO A CA 1
ATOM 834 C C . PRO A 1 103 ? -15.407 21.721 -5.588 1.00 78.31 103 PRO A C 1
ATOM 836 O O . PRO A 1 103 ? -14.935 21.068 -4.667 1.00 78.31 103 PRO A O 1
ATOM 839 N N . GLU A 1 104 ? -16.382 22.605 -5.381 1.00 83.88 104 GLU A N 1
ATOM 840 C CA . GLU A 1 104 ? -16.785 23.012 -4.029 1.00 83.88 104 GLU A CA 1
ATOM 841 C C . GLU A 1 104 ? -17.549 21.929 -3.268 1.00 83.88 104 GLU A C 1
ATOM 843 O O . GLU A 1 104 ? -17.571 21.922 -2.036 1.00 83.88 104 GLU A O 1
ATOM 848 N N . ALA A 1 105 ? -18.134 20.973 -3.992 1.00 86.75 105 ALA A N 1
ATOM 849 C CA . ALA A 1 105 ? -18.833 19.844 -3.398 1.00 86.75 105 ALA A CA 1
ATOM 850 C C . ALA A 1 105 ? -17.874 18.806 -2.791 1.00 86.75 105 ALA A C 1
ATOM 852 O O . ALA A 1 105 ? -18.323 17.968 -2.013 1.00 86.75 105 ALA A O 1
ATOM 853 N N . ILE A 1 106 ? -16.565 18.872 -3.079 1.00 89.19 106 ILE A N 1
ATOM 854 C CA . ILE A 1 106 ? -15.569 18.011 -2.423 1.00 89.19 106 ILE A CA 1
ATOM 855 C C . ILE A 1 106 ? -15.121 18.563 -1.061 1.00 89.19 106 ILE A C 1
ATOM 857 O O . ILE A 1 106 ? -14.652 17.807 -0.213 1.00 89.19 106 ILE A O 1
ATOM 861 N N . LEU A 1 107 ? -15.294 19.869 -0.815 1.00 88.44 107 LEU A N 1
ATOM 862 C CA . LEU A 1 107 ? -14.824 20.537 0.405 1.00 88.44 107 LEU A CA 1
ATOM 863 C C . LEU A 1 107 ? -15.376 19.931 1.706 1.00 88.44 107 LEU A C 1
ATOM 865 O O . LEU A 1 107 ? -14.602 19.835 2.661 1.00 88.44 107 LEU A O 1
ATOM 869 N N . PRO A 1 108 ? -16.658 19.517 1.801 1.00 90.50 108 PRO A N 1
ATOM 870 C CA . PRO A 1 108 ? -17.158 18.832 2.991 1.00 90.50 108 PRO A CA 1
ATOM 871 C C . PRO A 1 108 ? -16.389 17.542 3.288 1.00 90.50 108 PRO A C 1
ATOM 873 O O . PRO A 1 108 ? -15.982 17.343 4.428 1.00 90.50 108 PRO A O 1
ATOM 876 N N . ILE A 1 109 ? -16.104 16.736 2.257 1.00 91.62 109 ILE A N 1
ATOM 877 C CA . ILE A 1 109 ? -15.358 15.478 2.394 1.00 91.62 109 ILE A CA 1
ATOM 878 C C . ILE A 1 109 ? -13.922 15.771 2.836 1.00 91.62 109 ILE A C 1
ATOM 880 O O . ILE A 1 109 ? -13.436 15.177 3.789 1.00 91.62 109 ILE A O 1
ATOM 884 N N . LEU A 1 110 ? -13.242 16.742 2.216 1.00 91.31 110 LEU A N 1
ATOM 885 C CA . LEU A 1 110 ? -11.873 17.103 2.613 1.00 91.31 110 LEU A CA 1
ATOM 886 C C . LEU A 1 110 ? -11.783 17.572 4.076 1.00 91.31 110 LEU A C 1
ATOM 888 O O . LEU A 1 110 ? -10.798 17.283 4.754 1.00 91.31 110 LEU A O 1
ATOM 892 N N . ARG A 1 111 ? -12.808 18.281 4.569 1.00 89.38 111 ARG A N 1
ATOM 893 C CA . ARG A 1 111 ? -12.898 18.703 5.977 1.00 89.38 111 ARG A CA 1
ATOM 894 C C . ARG A 1 111 ? -13.137 17.528 6.914 1.00 89.38 111 ARG A C 1
ATOM 896 O O . ARG A 1 111 ? -12.538 17.493 7.984 1.00 89.38 111 ARG A O 1
ATOM 903 N N . GLU A 1 112 ? -13.992 16.592 6.518 1.00 91.88 112 GLU A N 1
ATOM 904 C CA . GLU A 1 112 ? -14.257 15.362 7.267 1.00 91.88 112 GLU A CA 1
ATOM 905 C C . GLU A 1 112 ? -12.996 14.504 7.405 1.00 91.88 112 GLU A C 1
ATOM 907 O O . GLU A 1 112 ? -12.667 14.066 8.503 1.00 91.88 112 GLU A O 1
ATOM 912 N N . LEU A 1 113 ? -12.228 14.374 6.321 1.00 93.31 113 LEU A N 1
ATOM 913 C CA . LEU A 1 113 ? -10.945 13.669 6.300 1.00 93.31 113 LEU A CA 1
ATOM 914 C C . LEU A 1 113 ? -9.823 14.397 7.059 1.00 93.31 113 LEU A C 1
ATOM 916 O O . LEU A 1 113 ? -8.756 13.823 7.250 1.00 93.31 113 LEU A O 1
ATOM 920 N N . ARG A 1 114 ? -10.034 15.661 7.461 1.00 91.50 114 ARG A N 1
ATOM 921 C CA . ARG A 1 114 ? -9.057 16.503 8.181 1.00 91.50 114 ARG A CA 1
ATOM 922 C C . ARG A 1 114 ? -7.676 16.550 7.515 1.00 91.50 114 ARG A C 1
ATOM 924 O O . ARG A 1 114 ? -6.656 16.642 8.195 1.00 91.50 114 ARG A O 1
ATOM 931 N N . LEU A 1 115 ? -7.648 16.512 6.183 1.00 91.94 115 LEU A N 1
ATOM 932 C CA . LEU A 1 115 ? -6.398 16.492 5.428 1.00 91.94 115 LEU A CA 1
ATOM 933 C C . LEU A 1 115 ? -5.599 17.777 5.643 1.00 91.94 115 LEU A C 1
ATOM 935 O O . LEU A 1 115 ? -6.147 18.884 5.636 1.00 91.94 115 LEU A O 1
ATOM 939 N N . LEU A 1 116 ? -4.278 17.631 5.742 1.00 91.88 116 LEU A N 1
ATOM 940 C CA . LEU A 1 116 ? -3.371 18.764 5.587 1.00 91.88 116 LEU A CA 1
ATOM 941 C C . LEU A 1 116 ? -3.520 19.361 4.175 1.00 91.88 116 LEU A C 1
ATOM 943 O O . LEU A 1 116 ? -3.849 18.626 3.238 1.00 91.88 116 LEU A O 1
ATOM 947 N N . PRO A 1 117 ? -3.231 20.661 3.969 1.00 91.88 117 PRO A N 1
ATOM 948 C CA . PRO A 1 117 ? -3.366 21.288 2.653 1.00 91.88 117 PRO A CA 1
ATOM 949 C C . PRO A 1 117 ? -2.655 20.514 1.533 1.00 91.88 117 PRO A C 1
ATOM 951 O O . PRO A 1 117 ? -3.268 20.210 0.514 1.00 91.88 117 PRO A O 1
ATOM 954 N N . ASN A 1 118 ? -1.408 20.087 1.760 1.00 94.94 118 ASN A N 1
ATOM 955 C CA . ASN A 1 118 ? -0.646 19.339 0.759 1.00 94.94 118 ASN A CA 1
ATOM 956 C C . ASN A 1 118 ? -1.176 17.910 0.536 1.00 94.94 118 ASN A C 1
ATOM 958 O O . ASN A 1 118 ? -1.040 17.377 -0.563 1.00 94.94 118 ASN A O 1
ATOM 962 N N . GLN A 1 119 ? -1.803 17.288 1.543 1.00 94.69 119 GLN A N 1
ATOM 963 C CA . GLN A 1 119 ? -2.490 15.999 1.375 1.00 94.69 119 GLN A CA 1
ATOM 964 C C . GLN A 1 119 ? -3.743 16.174 0.518 1.00 94.69 119 GLN A C 1
ATOM 966 O O . GLN A 1 119 ? -3.967 15.401 -0.408 1.00 94.69 119 GLN A O 1
ATOM 971 N N . ALA A 1 120 ? -4.538 17.219 0.760 1.00 94.75 120 ALA A N 1
ATOM 972 C CA . ALA A 1 120 ? -5.695 17.518 -0.080 1.00 94.75 120 ALA A CA 1
ATOM 973 C C . ALA A 1 120 ? -5.280 17.769 -1.541 1.00 94.75 120 ALA A C 1
ATOM 975 O O . ALA A 1 120 ? -5.901 17.233 -2.460 1.00 94.75 120 ALA A O 1
ATOM 976 N N . GLU A 1 121 ? -4.197 18.517 -1.768 1.00 95.12 121 GLU A N 1
ATOM 977 C CA . GLU A 1 121 ? -3.643 18.714 -3.111 1.00 95.12 121 GLU A CA 1
ATOM 978 C C . GLU A 1 121 ? -3.166 17.398 -3.744 1.00 95.12 121 GLU A C 1
ATOM 980 O O . GLU A 1 121 ? -3.480 17.139 -4.908 1.00 95.12 121 GLU A O 1
ATOM 985 N N . LEU A 1 122 ? -2.464 16.542 -2.988 1.00 96.06 122 LEU A N 1
ATOM 986 C CA . LEU A 1 122 ? -1.997 15.237 -3.463 1.00 96.06 122 LEU A CA 1
ATOM 987 C C . LEU A 1 122 ? -3.163 14.303 -3.824 1.00 96.06 122 LEU A C 1
ATOM 989 O O . LEU A 1 122 ? -3.131 13.668 -4.877 1.00 96.06 122 LEU A O 1
ATOM 993 N N . LEU A 1 123 ? -4.218 14.259 -3.004 1.00 96.12 123 LEU A N 1
ATOM 994 C CA . LEU A 1 123 ? -5.444 13.504 -3.284 1.00 96.12 123 LEU A CA 1
ATOM 995 C C . LEU A 1 123 ? -6.067 13.943 -4.616 1.00 96.12 123 LEU A C 1
ATOM 997 O O . LEU A 1 123 ? -6.342 13.117 -5.491 1.00 96.12 123 LEU A O 1
ATOM 1001 N N . LEU A 1 124 ? -6.263 15.253 -4.787 1.00 95.25 124 LEU A N 1
ATOM 1002 C CA . LEU A 1 124 ? -6.857 15.822 -5.996 1.00 95.25 124 LEU A CA 1
ATOM 1003 C C . LEU A 1 124 ? -5.984 15.576 -7.233 1.00 95.25 124 LEU A C 1
ATOM 1005 O O . LEU A 1 124 ? -6.512 15.271 -8.308 1.00 95.25 124 LEU A O 1
ATOM 1009 N N . LEU A 1 125 ? -4.660 15.690 -7.092 1.00 95.50 125 LEU A N 1
ATOM 1010 C CA . LEU A 1 125 ? -3.707 15.381 -8.152 1.00 95.50 125 LEU A CA 1
ATOM 1011 C C . LEU A 1 125 ? -3.801 13.907 -8.551 1.00 95.50 125 LEU A C 1
ATOM 1013 O O . LEU A 1 125 ? -4.000 13.620 -9.732 1.00 95.50 125 LEU A O 1
ATOM 1017 N N . GLY A 1 126 ? -3.718 12.989 -7.586 1.00 95.50 126 GLY A N 1
ATOM 1018 C CA . GLY A 1 126 ? -3.804 11.550 -7.821 1.00 95.50 126 GLY A CA 1
ATOM 1019 C C . GLY A 1 126 ? -5.082 11.181 -8.572 1.00 95.50 126 GLY A C 1
ATOM 1020 O O . GLY A 1 126 ? -5.017 10.583 -9.650 1.00 95.50 126 GLY A O 1
ATOM 1021 N N . ILE A 1 127 ? -6.246 11.607 -8.066 1.00 95.94 127 ILE A N 1
ATOM 1022 C CA . ILE A 1 127 ? -7.545 11.377 -8.719 1.00 95.94 127 ILE A CA 1
ATOM 1023 C C . ILE A 1 127 ? -7.526 11.901 -10.160 1.00 95.94 127 ILE A C 1
ATOM 1025 O O . ILE A 1 127 ? -7.883 11.172 -11.087 1.00 95.94 127 ILE A O 1
ATOM 1029 N N . ARG A 1 128 ? -7.067 13.139 -10.383 1.00 95.19 128 ARG A N 1
ATOM 1030 C CA . ARG A 1 128 ? -7.004 13.736 -11.726 1.00 95.19 128 ARG A CA 1
ATOM 1031 C C . ARG A 1 128 ? -6.143 12.906 -12.678 1.00 95.19 128 ARG A C 1
ATOM 1033 O O . ARG A 1 128 ? -6.575 12.643 -13.800 1.00 95.19 128 ARG A O 1
ATOM 1040 N N . ARG A 1 129 ? -4.960 12.470 -12.234 1.00 93.94 129 ARG A N 1
ATOM 1041 C CA . ARG A 1 129 ? -4.040 11.641 -13.032 1.00 93.94 129 ARG A CA 1
ATOM 1042 C C . ARG A 1 129 ? -4.679 10.305 -13.384 1.00 93.94 129 ARG A C 1
ATOM 1044 O O . ARG A 1 129 ? -4.675 9.923 -14.552 1.00 93.94 129 ARG A O 1
ATOM 1051 N N . ARG A 1 130 ? -5.341 9.651 -12.425 1.00 94.38 130 ARG A N 1
ATOM 1052 C CA . ARG A 1 130 ? -6.067 8.398 -12.674 1.00 94.38 130 ARG A CA 1
ATOM 1053 C C . ARG A 1 130 ? -7.212 8.560 -13.667 1.00 94.38 130 ARG A C 1
ATOM 1055 O O . ARG A 1 130 ? -7.374 7.726 -14.556 1.00 94.38 130 ARG A O 1
ATOM 1062 N N . LEU A 1 131 ? -8.007 9.621 -13.545 1.00 94.44 131 LEU A N 1
ATOM 1063 C CA . LEU A 1 131 ? -9.144 9.851 -14.439 1.00 94.44 131 LEU A CA 1
ATOM 1064 C C . LEU A 1 131 ? -8.713 10.263 -15.859 1.00 94.44 131 LEU A C 1
ATOM 1066 O O . LEU A 1 131 ? -9.447 9.962 -16.806 1.00 94.44 131 LEU A O 1
ATOM 1070 N N . ALA A 1 132 ? -7.538 10.885 -16.014 1.00 93.25 132 ALA A N 1
ATOM 1071 C CA . ALA A 1 132 ? -6.962 11.265 -17.307 1.00 93.25 132 ALA A CA 1
ATOM 1072 C C . ALA A 1 132 ? -6.464 10.067 -18.139 1.00 93.25 132 ALA A C 1
ATOM 1074 O O . ALA A 1 132 ? -6.410 10.154 -19.365 1.00 93.25 132 ALA A O 1
ATOM 1075 N N . LEU A 1 133 ? -6.140 8.938 -17.500 1.00 89.44 133 LEU A N 1
ATOM 1076 C CA . LEU A 1 133 ? -5.772 7.706 -18.200 1.00 89.44 133 LEU A CA 1
ATOM 1077 C C . LEU A 1 133 ? -6.969 7.129 -18.969 1.00 89.44 133 LEU A C 1
ATOM 1079 O O . LEU A 1 133 ? -8.109 7.193 -18.508 1.00 89.44 133 LEU A O 1
ATOM 1083 N N . ALA A 1 134 ? -6.710 6.528 -20.134 1.00 88.31 134 ALA A N 1
ATOM 1084 C CA . ALA A 1 134 ? -7.748 5.902 -20.961 1.00 88.31 134 ALA A CA 1
ATOM 1085 C C . ALA A 1 134 ? -8.301 4.602 -20.349 1.00 88.31 134 ALA A C 1
ATOM 1087 O O . ALA A 1 134 ? -9.456 4.252 -20.576 1.00 88.31 134 ALA A O 1
ATOM 1088 N N . GLN A 1 135 ? -7.481 3.907 -19.562 1.00 87.25 135 GLN A N 1
ATOM 1089 C CA . GLN A 1 135 ? -7.801 2.637 -18.916 1.00 87.25 135 GLN A CA 1
ATOM 1090 C C . GLN A 1 135 ? -7.150 2.563 -17.533 1.00 87.25 135 GLN A C 1
ATOM 1092 O O . GLN A 1 135 ? -6.259 3.355 -17.217 1.00 87.25 135 GLN A O 1
ATOM 1097 N N . ASP A 1 136 ? -7.574 1.595 -16.725 1.00 84.50 136 ASP A N 1
ATOM 1098 C CA . ASP A 1 136 ? -6.977 1.311 -15.423 1.00 84.50 136 ASP A CA 1
ATOM 1099 C C . ASP A 1 136 ? -5.528 0.811 -15.597 1.00 84.50 136 ASP A C 1
ATOM 1101 O O . ASP A 1 136 ? -5.282 -0.365 -15.846 1.00 84.50 136 ASP A O 1
ATOM 1105 N N . THR A 1 137 ? -4.557 1.721 -15.482 1.00 82.06 137 THR A N 1
ATOM 1106 C CA . THR A 1 137 ? -3.114 1.431 -15.547 1.00 82.06 137 THR A CA 1
ATOM 1107 C C . THR A 1 137 ? -2.352 2.156 -14.436 1.00 82.06 137 THR A C 1
ATOM 1109 O O . THR A 1 137 ? -2.915 2.991 -13.724 1.00 82.06 137 THR A O 1
ATOM 1112 N N . TYR A 1 138 ? -1.081 1.811 -14.246 1.00 84.31 138 TYR A N 1
ATOM 1113 C CA . TYR A 1 138 ? -0.225 2.421 -13.232 1.00 84.31 138 TYR A CA 1
ATOM 1114 C C . TYR A 1 138 ? -0.072 3.937 -13.458 1.00 84.31 138 TYR A C 1
ATOM 1116 O O . TYR A 1 138 ? 0.211 4.377 -14.571 1.00 84.31 138 TYR A O 1
ATOM 1124 N N . SER A 1 139 ? -0.246 4.721 -12.391 1.00 87.81 139 SER A N 1
ATOM 1125 C CA . SER A 1 139 ? 0.136 6.137 -12.306 1.00 87.81 139 SER A CA 1
ATOM 1126 C C . SER A 1 139 ? 0.888 6.320 -10.991 1.00 87.81 139 SER A C 1
ATOM 1128 O O . SER A 1 139 ? 0.334 5.969 -9.946 1.00 87.81 139 SER A O 1
ATOM 1130 N N . PRO A 1 140 ? 2.123 6.840 -11.018 1.00 86.25 140 PRO A N 1
ATOM 1131 C CA . PRO A 1 140 ? 2.920 6.982 -9.808 1.00 86.25 140 PRO A CA 1
ATOM 1132 C C . PRO A 1 140 ? 2.364 8.054 -8.860 1.00 86.25 140 PRO A C 1
ATOM 1134 O O . PRO A 1 140 ? 2.431 7.876 -7.649 1.00 86.25 140 PRO A O 1
ATOM 1137 N N . GLU A 1 141 ? 1.737 9.120 -9.369 1.00 91.56 141 GLU A N 1
ATOM 1138 C CA . GLU A 1 141 ? 1.065 10.122 -8.530 1.00 91.56 141 GLU A CA 1
ATOM 1139 C C . GLU A 1 141 ? -0.165 9.530 -7.834 1.00 91.56 141 GLU A C 1
ATOM 1141 O O . GLU A 1 141 ? -0.412 9.804 -6.662 1.00 91.56 141 GLU A O 1
ATOM 1146 N N . TYR A 1 142 ? -0.930 8.687 -8.539 1.00 93.81 142 TYR A N 1
ATOM 1147 C CA . TYR A 1 142 ? -2.063 7.979 -7.942 1.00 93.81 142 TYR A CA 1
ATOM 1148 C C . TYR A 1 142 ? -1.612 6.933 -6.918 1.00 93.81 142 TYR A C 1
ATOM 1150 O O . TYR A 1 142 ? -2.209 6.832 -5.852 1.00 93.81 142 TYR A O 1
ATOM 1158 N N . ASP A 1 143 ? -0.547 6.183 -7.215 1.00 90.75 143 ASP A N 1
ATOM 1159 C CA . ASP A 1 143 ? 0.050 5.223 -6.281 1.00 90.75 143 ASP A CA 1
ATOM 1160 C C . ASP A 1 143 ? 0.598 5.945 -5.039 1.00 90.75 143 ASP A C 1
ATOM 1162 O O . ASP A 1 143 ? 0.412 5.460 -3.933 1.00 90.75 143 ASP A O 1
ATOM 1166 N N . ALA A 1 144 ? 1.162 7.150 -5.163 1.00 91.94 144 ALA A N 1
ATOM 1167 C CA . ALA A 1 144 ? 1.553 7.959 -4.004 1.00 91.94 144 ALA A CA 1
ATOM 1168 C C . ALA A 1 144 ? 0.358 8.460 -3.174 1.00 91.94 144 ALA A C 1
ATOM 1170 O O . ALA A 1 144 ? 0.465 8.577 -1.953 1.00 91.94 144 ALA A O 1
ATOM 1171 N N . ALA A 1 145 ? -0.782 8.719 -3.817 1.00 95.69 145 ALA A N 1
ATOM 1172 C CA . ALA A 1 145 ? -1.999 9.219 -3.181 1.00 95.69 145 ALA A CA 1
ATOM 1173 C C . ALA A 1 145 ? -2.973 8.117 -2.711 1.00 95.69 145 ALA A C 1
ATOM 1175 O O . ALA A 1 145 ? -4.024 8.451 -2.165 1.00 95.69 145 ALA A O 1
ATOM 1176 N N . HIS A 1 146 ? -2.679 6.826 -2.925 1.00 95.50 146 HIS A N 1
ATOM 1177 C CA . HIS A 1 146 ? -3.675 5.755 -2.763 1.00 95.50 146 HIS A CA 1
ATOM 1178 C C . HIS A 1 146 ? -4.285 5.700 -1.354 1.00 95.50 146 HIS A C 1
ATOM 1180 O O . HIS A 1 146 ? -5.494 5.541 -1.242 1.00 95.50 146 HIS A O 1
ATOM 1186 N N . HIS A 1 147 ? -3.491 5.921 -0.303 1.00 95.69 147 HIS A N 1
ATOM 1187 C CA . HIS A 1 147 ? -3.943 5.991 1.090 1.00 95.69 147 HIS A CA 1
ATOM 1188 C C . HIS A 1 147 ? -4.995 7.096 1.321 1.00 95.69 147 HIS A C 1
ATOM 1190 O O . HIS A 1 147 ? -6.006 6.884 1.991 1.00 95.69 147 HIS A O 1
ATOM 1196 N N . LEU A 1 148 ? -4.824 8.261 0.684 1.00 97.50 148 LEU A N 1
ATOM 1197 C CA . LEU A 1 148 ? -5.795 9.359 0.723 1.00 97.50 148 LEU A CA 1
ATOM 1198 C C . LEU A 1 148 ? -7.055 9.011 -0.067 1.00 97.50 148 LEU A C 1
ATOM 1200 O O . LEU A 1 148 ? -8.161 9.347 0.349 1.00 97.50 148 LEU A O 1
ATOM 1204 N N . VAL A 1 149 ? -6.896 8.330 -1.206 1.00 97.88 149 VAL A N 1
ATOM 1205 C CA . VAL A 1 149 ? -8.029 7.856 -2.012 1.00 97.88 149 VAL A CA 1
ATOM 1206 C C . VAL A 1 149 ? -8.816 6.792 -1.247 1.00 97.88 149 VAL A C 1
ATOM 1208 O O . VAL A 1 149 ? -10.042 6.804 -1.284 1.00 97.88 149 VAL A O 1
ATOM 1211 N N . SER A 1 150 ? -8.144 5.909 -0.513 1.00 98.19 150 SER A N 1
ATOM 1212 C CA . SER A 1 150 ? -8.769 4.919 0.361 1.00 98.19 150 SER A CA 1
ATOM 1213 C C . SER A 1 150 ? -9.626 5.582 1.436 1.00 98.19 150 SER A C 1
ATOM 1215 O O . SER A 1 150 ? -10.806 5.255 1.555 1.00 98.19 150 SER A O 1
ATOM 1217 N N . ALA A 1 151 ? -9.085 6.575 2.150 1.00 97.50 151 ALA A N 1
ATOM 1218 C CA . ALA A 1 151 ? -9.849 7.347 3.131 1.00 97.50 151 ALA A CA 1
ATOM 1219 C C . ALA A 1 151 ? -11.025 8.100 2.478 1.00 97.50 151 ALA A C 1
ATOM 1221 O O . ALA A 1 151 ? -12.150 8.060 2.978 1.00 97.50 151 ALA A O 1
ATOM 1222 N N . PHE A 1 152 ? -10.796 8.711 1.309 1.00 97.62 152 PHE A N 1
ATOM 1223 C CA . PHE A 1 152 ? -11.846 9.352 0.516 1.00 97.62 152 PHE A CA 1
ATOM 1224 C C . PHE A 1 152 ? -12.979 8.389 0.162 1.00 97.62 152 PHE A C 1
ATOM 1226 O O . PHE A 1 152 ? -14.138 8.765 0.290 1.00 97.62 152 PHE A O 1
ATOM 1233 N N . LEU A 1 153 ? -12.684 7.152 -0.246 1.00 97.12 153 LEU A N 1
ATOM 1234 C CA . LEU A 1 153 ? -13.717 6.171 -0.584 1.00 97.12 153 LEU A CA 1
ATOM 1235 C C . LEU A 1 153 ? -14.591 5.811 0.616 1.00 97.12 153 LEU A C 1
ATOM 1237 O O . LEU A 1 153 ? -15.801 5.679 0.441 1.00 97.12 153 LEU A O 1
ATOM 1241 N N . LEU A 1 154 ? -14.012 5.691 1.815 1.00 96.31 154 LEU A N 1
ATOM 1242 C CA . LEU A 1 154 ? -14.797 5.422 3.021 1.00 96.31 154 LEU A CA 1
ATOM 1243 C C . LEU A 1 154 ? -15.826 6.529 3.277 1.00 96.31 154 LEU A C 1
ATOM 1245 O O . LEU A 1 154 ? -16.999 6.230 3.490 1.00 96.31 154 LEU A O 1
ATOM 1249 N N . ALA A 1 155 ? -15.406 7.793 3.185 1.00 94.75 155 ALA A N 1
ATOM 1250 C CA . ALA A 1 155 ? -16.273 8.947 3.424 1.00 94.75 155 ALA A CA 1
ATOM 1251 C C . ALA A 1 155 ? -17.266 9.210 2.273 1.00 94.75 155 ALA A C 1
ATOM 1253 O O . ALA A 1 155 ? -18.425 9.564 2.504 1.00 94.75 155 ALA A O 1
ATOM 1254 N N . ALA A 1 156 ? -16.823 9.039 1.025 1.00 93.88 156 ALA A N 1
ATOM 1255 C CA . ALA A 1 156 ? -17.571 9.436 -0.164 1.00 93.88 156 ALA A CA 1
ATOM 1256 C C . ALA A 1 156 ? -18.561 8.377 -0.654 1.00 93.88 156 ALA A C 1
ATOM 1258 O O . ALA A 1 156 ? -19.489 8.722 -1.384 1.00 93.88 156 ALA A O 1
ATOM 1259 N N . GLU A 1 157 ? -18.374 7.098 -0.310 1.00 93.88 157 GLU A N 1
ATOM 1260 C CA . GLU A 1 157 ? -19.202 6.016 -0.832 1.00 93.88 157 GLU A CA 1
ATOM 1261 C C . GLU A 1 157 ? -20.332 5.620 0.143 1.00 93.88 157 GLU A C 1
ATOM 1263 O O . GLU A 1 157 ? -20.104 4.856 1.087 1.00 93.88 157 GLU A O 1
ATOM 1268 N N . PRO A 1 158 ? -21.598 6.028 -0.094 1.00 91.44 158 PRO A N 1
ATOM 1269 C CA . PRO A 1 158 ? -22.670 5.816 0.885 1.00 91.44 158 PRO A CA 1
ATOM 1270 C C . PRO A 1 158 ? -22.966 4.334 1.142 1.00 91.44 158 PRO A C 1
ATOM 1272 O O . PRO A 1 158 ? -23.422 3.965 2.224 1.00 91.44 158 PRO A O 1
ATOM 1275 N N . GLY A 1 159 ? -22.690 3.480 0.150 1.00 93.50 159 GLY A N 1
ATOM 1276 C CA . GLY A 1 159 ? -22.890 2.035 0.226 1.00 93.50 159 GLY A CA 1
ATOM 1277 C C . GLY A 1 159 ? -22.012 1.336 1.266 1.00 93.50 159 GLY A C 1
ATOM 1278 O O . GLY A 1 159 ? -22.375 0.250 1.706 1.00 93.50 159 GLY A O 1
ATOM 1279 N N . LEU A 1 160 ? -20.903 1.948 1.697 1.00 95.62 160 LEU A N 1
ATOM 1280 C CA . LEU A 1 160 ? -20.060 1.403 2.766 1.00 95.62 160 LEU A CA 1
ATOM 1281 C C . LEU A 1 160 ? -20.655 1.659 4.155 1.00 95.62 160 LEU A C 1
ATOM 1283 O O . LEU A 1 160 ? -20.411 0.888 5.081 1.00 95.62 160 LEU A O 1
ATOM 1287 N N . GLY A 1 161 ? -21.491 2.689 4.311 1.00 95.94 161 GLY A N 1
ATOM 1288 C CA . GLY A 1 161 ? -22.112 3.025 5.592 1.00 95.94 161 GLY A CA 1
ATOM 1289 C C . GLY A 1 161 ? -21.119 3.518 6.650 1.00 95.94 161 GLY A C 1
ATOM 1290 O O . GLY A 1 161 ? -21.371 3.314 7.830 1.00 95.94 161 GLY A O 1
ATOM 1291 N N . PHE A 1 162 ? -20.012 4.145 6.242 1.00 96.75 162 PHE A N 1
ATOM 1292 C CA . PHE A 1 162 ? -18.987 4.697 7.141 1.00 96.75 162 PHE A CA 1
ATOM 1293 C C . PHE A 1 162 ? -19.568 5.674 8.179 1.00 96.75 162 PHE A C 1
ATOM 1295 O O . PHE A 1 162 ? -19.301 5.556 9.368 1.00 96.75 162 PHE A O 1
ATOM 1302 N N . HIS A 1 163 ? -20.486 6.542 7.747 1.00 96.38 163 HIS A N 1
ATOM 1303 C CA . HIS A 1 163 ? -21.192 7.519 8.594 1.00 96.38 163 HIS A CA 1
ATOM 1304 C C . HIS A 1 163 ? -22.109 6.915 9.671 1.00 96.38 163 HIS A C 1
ATOM 1306 O O . HIS A 1 163 ? -22.681 7.657 10.465 1.00 96.38 163 HIS A O 1
ATOM 1312 N N . ARG A 1 164 ? -22.304 5.589 9.678 1.00 96.38 164 ARG A N 1
ATOM 1313 C CA . ARG A 1 164 ? -23.071 4.873 10.716 1.00 96.38 164 ARG A CA 1
ATOM 1314 C C . ARG A 1 164 ? -22.206 4.428 11.891 1.00 96.38 164 ARG A C 1
ATOM 1316 O O . ARG A 1 164 ? -22.746 4.064 12.929 1.00 96.38 164 ARG A O 1
ATOM 1323 N N . LEU A 1 165 ? -20.885 4.436 11.722 1.00 96.81 165 LEU A N 1
ATOM 1324 C CA . LEU A 1 165 ? -19.942 4.126 12.789 1.00 96.81 165 LEU A CA 1
ATOM 1325 C C . LEU A 1 165 ? -19.954 5.221 13.856 1.00 96.81 165 LEU A C 1
ATOM 1327 O O . LEU A 1 165 ? -20.373 6.353 13.597 1.00 96.81 165 LEU A O 1
ATOM 1331 N N . SER A 1 166 ? -19.433 4.913 15.044 1.00 95.31 166 SER A N 1
ATOM 1332 C CA . SER A 1 166 ? -19.194 5.946 16.048 1.00 95.31 166 SER A CA 1
ATOM 1333 C C . SER A 1 166 ? -18.173 6.968 15.526 1.00 95.31 166 SER A C 1
ATOM 1335 O O . SER A 1 166 ? -17.287 6.626 14.744 1.00 95.31 166 SER A O 1
ATOM 1337 N N . LEU A 1 167 ? -18.265 8.231 15.960 1.00 93.69 167 LEU A N 1
ATOM 1338 C CA . LEU A 1 167 ? -17.298 9.257 15.541 1.00 93.69 167 LEU A CA 1
ATOM 1339 C C . LEU A 1 167 ? -15.855 8.880 15.912 1.00 93.69 167 LEU A C 1
ATOM 1341 O O . LEU A 1 167 ? -14.942 9.175 15.149 1.00 93.69 167 LEU A O 1
ATOM 1345 N N . ALA A 1 168 ? -15.658 8.199 17.044 1.00 93.06 168 ALA A N 1
ATOM 1346 C CA . ALA A 1 168 ? -14.343 7.726 17.464 1.00 93.06 168 ALA A CA 1
ATOM 1347 C C . ALA A 1 168 ? -13.769 6.697 16.475 1.00 93.06 168 ALA A C 1
ATOM 1349 O O . ALA A 1 168 ? -12.607 6.806 16.091 1.00 93.06 168 ALA A O 1
ATOM 1350 N N . ASP A 1 169 ? -14.590 5.755 16.002 1.00 95.38 169 ASP A N 1
ATOM 1351 C CA . ASP A 1 169 ? -14.166 4.751 15.018 1.00 95.38 169 ASP A CA 1
ATOM 1352 C C . ASP A 1 169 ? -13.897 5.386 13.657 1.00 95.38 169 ASP A C 1
ATOM 1354 O O . ASP A 1 169 ? -12.901 5.063 13.014 1.00 95.38 169 ASP A O 1
ATOM 1358 N N . GLN A 1 170 ? -14.743 6.329 13.230 1.00 96.00 170 GLN A N 1
ATOM 1359 C CA . GLN A 1 170 ? -14.529 7.079 11.990 1.00 96.00 170 GLN A CA 1
ATOM 1360 C C . GLN A 1 170 ? -13.182 7.812 12.014 1.00 96.00 170 GLN A C 1
ATOM 1362 O O . GLN A 1 170 ? -12.378 7.666 11.093 1.00 96.00 170 GLN A O 1
ATOM 1367 N N . GLU A 1 171 ? -12.911 8.563 13.085 1.00 93.75 171 GLU A N 1
ATOM 1368 C CA . GLU A 1 171 ? -11.654 9.296 13.258 1.00 93.75 171 GLU A CA 1
ATOM 1369 C C . GLU A 1 171 ? -10.448 8.353 13.301 1.00 93.75 171 GLU A C 1
ATOM 1371 O O . GLU A 1 171 ? -9.447 8.599 12.625 1.00 93.75 171 GLU A O 1
ATOM 1376 N N . ARG A 1 172 ? -10.549 7.252 14.051 1.00 94.06 172 ARG A N 1
ATOM 1377 C CA . ARG A 1 172 ? -9.472 6.266 14.179 1.00 94.06 172 ARG A CA 1
ATOM 1378 C C . ARG A 1 172 ? -9.156 5.586 12.849 1.00 94.06 172 ARG A C 1
ATOM 1380 O O . ARG A 1 172 ? -7.984 5.476 12.495 1.00 94.06 172 ARG A O 1
ATOM 1387 N N . LEU A 1 173 ? -10.180 5.191 12.090 1.00 96.06 173 LEU A N 1
ATOM 1388 C CA . LEU A 1 173 ? -10.023 4.577 10.770 1.00 96.06 173 LEU A CA 1
ATOM 1389 C C . LEU A 1 173 ? -9.411 5.545 9.756 1.00 96.06 173 LEU A C 1
ATOM 1391 O O . LEU A 1 173 ? -8.476 5.162 9.056 1.00 96.06 173 LEU A O 1
ATOM 1395 N N . ILE A 1 174 ? -9.889 6.794 9.690 1.00 95.19 174 ILE A N 1
ATOM 1396 C CA . ILE A 1 174 ? -9.318 7.820 8.801 1.00 95.19 174 ILE A CA 1
ATOM 1397 C C . ILE A 1 174 ? -7.845 8.048 9.138 1.00 95.19 174 ILE A C 1
ATOM 1399 O O . ILE A 1 174 ? -7.002 8.002 8.242 1.00 95.19 174 ILE A O 1
ATOM 1403 N N . ASN A 1 175 ? -7.519 8.238 10.420 1.00 94.06 175 ASN A N 1
ATOM 1404 C CA . ASN A 1 175 ? -6.145 8.481 10.851 1.00 94.06 175 ASN A CA 1
ATOM 1405 C C . ASN A 1 175 ? -5.238 7.289 10.535 1.00 94.06 175 ASN A C 1
ATOM 1407 O O . ASN A 1 175 ? -4.179 7.486 9.947 1.00 94.06 175 ASN A O 1
ATOM 1411 N N . ALA A 1 176 ? -5.659 6.063 10.859 1.00 95.25 176 ALA A N 1
ATOM 1412 C CA . ALA A 1 176 ? -4.885 4.858 10.574 1.00 95.25 176 ALA A CA 1
ATOM 1413 C C . ALA A 1 176 ? -4.674 4.655 9.064 1.00 95.25 176 ALA A C 1
ATOM 1415 O O . ALA A 1 176 ? -3.554 4.398 8.630 1.00 95.25 176 ALA A O 1
ATOM 1416 N N . ILE A 1 177 ? -5.717 4.829 8.245 1.00 95.69 177 ILE A N 1
ATOM 1417 C CA . ILE A 1 177 ? -5.631 4.668 6.786 1.00 95.69 177 ILE A CA 1
ATOM 1418 C C . ILE A 1 177 ? -4.809 5.778 6.138 1.00 95.69 177 ILE A C 1
ATOM 1420 O O . ILE A 1 177 ? -4.096 5.506 5.184 1.00 95.69 177 ILE A O 1
ATOM 1424 N N . ILE A 1 178 ? -4.851 7.017 6.616 1.00 94.69 178 ILE A N 1
ATOM 1425 C CA . ILE A 1 178 ? -3.991 8.064 6.054 1.00 94.69 178 ILE A CA 1
ATOM 1426 C C . ILE A 1 178 ? -2.546 7.865 6.523 1.00 94.69 178 ILE A C 1
ATOM 1428 O O . ILE A 1 178 ? -1.617 7.883 5.719 1.00 94.69 178 ILE A O 1
ATOM 1432 N N . GLY A 1 179 ? -2.348 7.657 7.823 1.00 91.75 179 GLY A N 1
ATOM 1433 C CA . GLY A 1 179 ? -1.024 7.631 8.433 1.00 91.75 179 GLY A CA 1
ATOM 1434 C C . GLY A 1 179 ? -0.223 6.358 8.174 1.00 91.75 179 GLY A C 1
ATOM 1435 O O . GLY A 1 179 ? 0.984 6.382 8.395 1.00 91.75 179 GLY A O 1
ATOM 1436 N N . HIS A 1 180 ? -0.837 5.262 7.699 1.00 92.06 180 HIS A N 1
ATOM 1437 C CA . HIS A 1 180 ? -0.080 4.035 7.415 1.00 92.06 180 HIS A CA 1
ATOM 1438 C C . HIS A 1 180 ? 0.956 4.217 6.301 1.00 92.06 180 HIS A C 1
ATOM 1440 O O . HIS A 1 180 ? 1.936 3.476 6.273 1.00 92.06 180 HIS A O 1
ATOM 1446 N N . GLN A 1 181 ? 0.772 5.207 5.421 1.00 89.00 181 GLN A N 1
ATOM 1447 C CA . GLN A 1 181 ? 1.674 5.454 4.306 1.00 89.00 181 GLN A CA 1
ATOM 1448 C C . GLN A 1 181 ? 3.098 5.742 4.802 1.00 89.00 181 GLN A C 1
ATOM 1450 O O . GLN A 1 181 ? 3.345 6.692 5.551 1.00 89.00 181 GLN A O 1
ATOM 1455 N N . PHE A 1 182 ? 4.057 4.948 4.336 1.00 82.81 182 PHE A N 1
ATOM 1456 C CA . PHE A 1 182 ? 5.482 5.108 4.633 1.00 82.81 182 PHE A CA 1
ATOM 1457 C C . PHE A 1 182 ? 6.157 6.026 3.606 1.00 82.81 182 PHE A C 1
ATOM 1459 O O . PHE A 1 182 ? 5.806 6.076 2.429 1.00 82.81 182 PHE A O 1
ATOM 1466 N N . GLY A 1 183 ? 7.131 6.811 4.043 1.00 77.19 183 GLY A N 1
ATOM 1467 C CA . GLY A 1 183 ? 7.664 7.934 3.289 1.00 77.19 183 GLY A CA 1
ATOM 1468 C C . GLY A 1 183 ? 8.702 7.532 2.260 1.00 77.19 183 GLY A C 1
ATOM 1469 O O . GLY A 1 183 ? 8.680 8.048 1.149 1.00 77.19 183 GLY A O 1
ATOM 1470 N N . SER A 1 184 ? 9.627 6.642 2.603 1.00 74.56 184 SER A N 1
ATOM 1471 C CA . SER A 1 184 ? 10.852 6.463 1.809 1.00 74.56 184 SER A CA 1
ATOM 1472 C C . SER A 1 184 ? 10.639 6.124 0.324 1.00 74.56 184 SER A C 1
ATOM 1474 O O . SER A 1 184 ? 11.289 6.732 -0.521 1.00 74.56 184 SER A O 1
ATOM 1476 N N . TYR A 1 185 ? 9.714 5.220 -0.012 1.00 77.44 185 TYR A N 1
ATOM 1477 C CA . TYR A 1 185 ? 9.410 4.857 -1.405 1.00 77.44 185 TYR A CA 1
ATOM 1478 C C . TYR A 1 185 ? 8.638 5.961 -2.149 1.00 77.44 185 TYR A C 1
ATOM 1480 O O . TYR A 1 185 ? 9.016 6.363 -3.249 1.00 77.44 185 TYR A O 1
ATOM 1488 N N . PHE A 1 186 ? 7.566 6.488 -1.552 1.00 85.50 186 PHE A N 1
ATOM 1489 C CA . PHE A 1 186 ? 6.694 7.448 -2.233 1.00 85.50 186 PHE A CA 1
ATOM 1490 C C . PHE A 1 186 ? 7.299 8.854 -2.308 1.00 85.50 186 PHE A C 1
ATOM 1492 O O . PHE A 1 186 ? 7.082 9.555 -3.294 1.00 85.50 186 PHE A O 1
ATOM 1499 N N . LYS A 1 187 ? 8.108 9.261 -1.319 1.00 87.19 187 LYS A N 1
ATOM 1500 C CA . LYS A 1 187 ? 8.844 10.536 -1.344 1.00 87.19 187 LYS A CA 1
ATOM 1501 C C . LYS A 1 187 ? 9.901 10.549 -2.441 1.00 87.19 187 LYS A C 1
ATOM 1503 O O . LYS A 1 187 ? 10.019 11.561 -3.121 1.00 87.19 187 LYS A O 1
ATOM 1508 N N . GLU A 1 188 ? 10.627 9.446 -2.643 1.00 80.88 188 GLU A N 1
ATOM 1509 C CA . GLU A 1 188 ? 11.596 9.315 -3.743 1.00 80.88 188 GLU A CA 1
ATOM 1510 C C . GLU A 1 188 ? 10.895 9.451 -5.101 1.00 80.88 188 GLU A C 1
ATOM 1512 O O . GLU A 1 188 ? 11.296 10.276 -5.919 1.00 80.88 188 GLU A O 1
ATOM 1517 N N . ARG A 1 189 ? 9.773 8.744 -5.291 1.00 81.50 189 ARG A N 1
ATOM 1518 C CA . ARG A 1 189 ? 8.972 8.826 -6.522 1.00 81.50 189 ARG A CA 1
ATOM 1519 C C . ARG A 1 189 ? 8.406 10.215 -6.782 1.00 81.50 189 ARG A C 1
ATOM 1521 O O . ARG A 1 189 ? 8.519 10.729 -7.889 1.00 81.50 189 ARG A O 1
ATOM 1528 N N . LEU A 1 190 ? 7.799 10.844 -5.777 1.00 88.62 190 LEU A N 1
ATOM 1529 C CA . LEU A 1 190 ? 7.277 12.202 -5.928 1.00 88.62 190 LEU A CA 1
ATOM 1530 C C . LEU A 1 190 ? 8.404 13.214 -6.166 1.00 88.62 190 LEU A C 1
ATOM 1532 O O . LEU A 1 190 ? 8.218 14.151 -6.938 1.00 88.62 190 LEU A O 1
ATOM 1536 N N . PHE A 1 191 ? 9.575 13.022 -5.553 1.00 88.38 191 PHE A N 1
ATOM 1537 C CA . PHE A 1 191 ? 10.747 13.850 -5.820 1.00 88.38 191 PHE A CA 1
ATOM 1538 C C . PHE A 1 191 ? 11.194 13.746 -7.275 1.00 88.38 191 PHE A C 1
ATOM 1540 O O . PHE A 1 191 ? 11.318 14.776 -7.933 1.00 88.38 191 PHE A O 1
ATOM 1547 N N . GLU A 1 192 ? 11.361 12.530 -7.790 1.00 84.50 192 GLU A N 1
ATOM 1548 C CA . GLU A 1 192 ? 11.680 12.270 -9.196 1.00 84.50 192 GLU A CA 1
ATOM 1549 C C . GLU A 1 192 ? 10.686 12.964 -10.143 1.00 84.50 192 GLU A C 1
ATOM 1551 O O . GLU A 1 192 ? 11.101 13.667 -11.065 1.00 84.50 192 GLU A O 1
ATOM 1556 N N . ILE A 1 193 ? 9.383 12.867 -9.855 1.00 88.12 193 ILE A N 1
ATOM 1557 C CA . ILE A 1 193 ? 8.327 13.517 -10.648 1.00 88.12 193 ILE A CA 1
ATOM 1558 C C . ILE A 1 193 ? 8.412 15.048 -10.572 1.00 88.12 193 ILE A C 1
ATOM 1560 O O . ILE A 1 193 ? 8.290 15.741 -11.583 1.00 88.12 193 ILE A O 1
ATOM 1564 N N . SER A 1 194 ? 8.681 15.597 -9.386 1.00 90.88 194 SER A N 1
ATOM 1565 C CA . SER A 1 194 ? 8.757 17.049 -9.171 1.00 90.88 194 SER A CA 1
ATOM 1566 C C . SER A 1 194 ? 9.861 17.741 -9.981 1.00 90.88 194 SER A C 1
ATOM 1568 O O . SER A 1 194 ? 9.789 18.948 -10.210 1.00 90.88 194 SER A O 1
ATOM 1570 N N . LEU A 1 195 ? 10.867 16.994 -10.456 1.00 87.75 195 LEU A N 1
ATOM 1571 C CA . LEU A 1 195 ? 11.940 17.534 -11.297 1.00 87.75 195 LEU A CA 1
ATOM 1572 C C . LEU A 1 195 ? 11.452 17.968 -12.687 1.00 87.75 195 LEU A C 1
ATOM 1574 O O . LEU A 1 195 ? 12.126 18.764 -13.343 1.00 87.75 195 LEU A O 1
ATOM 1578 N N . HIS A 1 196 ? 10.306 17.459 -13.144 1.00 87.69 196 HIS A N 1
ATOM 1579 C CA . HIS A 1 196 ? 9.778 17.725 -14.484 1.00 87.69 196 HIS A CA 1
ATOM 1580 C C . HIS A 1 196 ? 8.272 18.038 -14.518 1.00 87.69 196 HIS A C 1
ATOM 1582 O O . HIS A 1 196 ? 7.793 18.565 -15.523 1.00 87.69 196 HIS A O 1
ATOM 1588 N N . ASP A 1 197 ? 7.526 17.783 -13.440 1.00 89.62 197 ASP A N 1
ATOM 1589 C CA . ASP A 1 197 ? 6.119 18.156 -13.300 1.00 89.62 197 ASP A CA 1
ATOM 1590 C C . ASP A 1 197 ? 5.912 19.113 -12.117 1.00 89.62 197 ASP A C 1
ATOM 1592 O O . ASP A 1 197 ? 5.847 18.715 -10.955 1.00 89.62 197 ASP A O 1
ATOM 1596 N N . ALA A 1 198 ? 5.742 20.401 -12.431 1.00 91.38 198 ALA A N 1
ATOM 1597 C CA . ALA A 1 198 ? 5.546 21.459 -11.439 1.00 91.38 198 ALA A CA 1
ATOM 1598 C C . ALA A 1 198 ? 4.237 21.335 -10.632 1.00 91.38 198 ALA A C 1
ATOM 1600 O O . ALA A 1 198 ? 4.035 22.092 -9.682 1.00 91.38 198 ALA A O 1
ATOM 1601 N N . THR A 1 199 ? 3.333 20.417 -10.998 1.00 94.25 199 THR A N 1
ATOM 1602 C CA . THR A 1 199 ? 2.133 20.132 -10.199 1.00 94.25 199 THR A CA 1
ATOM 1603 C C . THR A 1 199 ? 2.427 19.269 -8.975 1.00 94.25 199 THR A C 1
ATOM 1605 O O . THR A 1 199 ? 1.615 19.267 -8.052 1.00 94.25 199 THR A O 1
ATOM 1608 N N .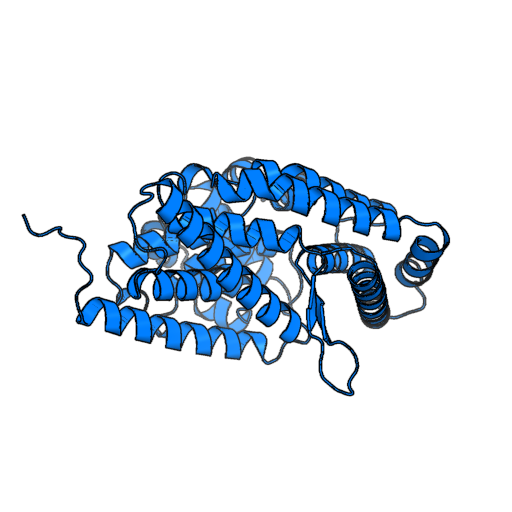 VAL A 1 200 ? 3.576 18.581 -8.933 1.00 93.94 200 VAL A N 1
ATOM 1609 C CA . VAL A 1 200 ? 4.057 17.885 -7.734 1.00 93.94 200 VAL A CA 1
ATOM 1610 C C . VAL A 1 200 ? 4.893 18.852 -6.903 1.00 93.94 200 VAL A C 1
ATOM 1612 O O . VAL A 1 200 ? 6.021 19.195 -7.255 1.00 93.94 200 VAL A O 1
ATOM 1615 N N . THR A 1 201 ? 4.326 19.319 -5.791 1.00 92.88 201 THR A N 1
ATOM 1616 C CA . THR A 1 201 ? 4.964 20.321 -4.930 1.00 92.88 201 THR A CA 1
ATOM 1617 C C . THR A 1 201 ? 5.818 19.665 -3.848 1.00 92.88 201 THR A C 1
ATOM 1619 O O . THR A 1 201 ? 5.541 18.556 -3.395 1.00 92.88 201 THR A O 1
ATOM 1622 N N . THR A 1 202 ? 6.836 20.373 -3.353 1.00 88.44 202 THR A N 1
ATOM 1623 C CA . THR A 1 202 ? 7.647 19.908 -2.211 1.00 88.44 202 THR A CA 1
ATOM 1624 C C . THR A 1 202 ? 6.813 19.683 -0.948 1.00 88.44 202 THR A C 1
ATOM 1626 O O . THR A 1 202 ? 7.153 18.819 -0.144 1.00 88.44 202 THR A O 1
ATOM 1629 N N . GLY A 1 203 ? 5.699 20.404 -0.789 1.00 90.38 203 GLY A N 1
ATOM 1630 C CA . GLY A 1 203 ? 4.741 20.182 0.292 1.00 90.38 203 GLY A CA 1
ATOM 1631 C C . GLY A 1 203 ? 4.120 18.782 0.250 1.00 90.38 203 GLY A C 1
ATOM 1632 O O . GLY A 1 203 ? 4.015 18.132 1.289 1.00 90.38 203 GLY A O 1
ATOM 1633 N N . MET A 1 204 ? 3.793 18.268 -0.943 1.00 94.31 204 MET A N 1
ATOM 1634 C CA . MET A 1 204 ? 3.277 16.900 -1.103 1.00 94.31 204 MET A CA 1
ATOM 1635 C C . MET A 1 204 ? 4.298 15.855 -0.645 1.00 94.31 204 MET A C 1
ATOM 1637 O O . MET A 1 204 ? 3.924 14.888 0.005 1.00 94.31 204 MET A O 1
ATOM 1641 N N . LEU A 1 205 ? 5.593 16.057 -0.913 1.00 89.69 205 LEU A N 1
ATOM 1642 C CA . LEU A 1 205 ? 6.652 15.149 -0.449 1.00 89.69 205 LEU A CA 1
ATOM 1643 C C . LEU A 1 205 ? 6.768 15.138 1.080 1.00 89.69 205 LEU A C 1
ATOM 1645 O O . LEU A 1 205 ? 7.112 14.116 1.666 1.00 89.69 205 LEU A O 1
ATOM 1649 N N . VAL A 1 206 ? 6.525 16.270 1.742 1.00 87.00 206 VAL A N 1
ATOM 1650 C CA . VAL A 1 206 ? 6.573 16.338 3.209 1.00 87.00 206 VAL A CA 1
ATOM 1651 C C . VAL A 1 206 ? 5.398 15.570 3.809 1.00 87.00 206 VAL A C 1
ATOM 1653 O O . VAL A 1 206 ? 5.606 14.761 4.713 1.00 87.00 206 VAL A O 1
ATOM 1656 N N . ASP A 1 207 ? 4.196 15.774 3.267 1.00 89.88 207 ASP A N 1
ATOM 1657 C CA . ASP A 1 207 ? 2.955 15.294 3.879 1.00 89.88 207 ASP A CA 1
ATOM 1658 C C . ASP A 1 207 ? 2.398 13.985 3.291 1.00 89.88 207 ASP A C 1
ATOM 1660 O O . ASP A 1 207 ? 1.415 13.466 3.821 1.00 89.88 207 ASP A O 1
ATOM 1664 N N . VAL A 1 208 ? 3.030 13.406 2.257 1.00 88.38 208 VAL A N 1
ATOM 1665 C CA . VAL A 1 208 ? 2.665 12.073 1.717 1.00 88.38 208 VAL A CA 1
ATOM 1666 C C . VAL A 1 208 ? 2.775 10.977 2.775 1.00 88.38 208 VAL A C 1
ATOM 1668 O O . VAL A 1 208 ? 2.130 9.951 2.661 1.00 88.38 208 VAL A O 1
ATOM 1671 N N . SER A 1 209 ? 3.603 11.173 3.798 1.00 86.81 209 SER A N 1
ATOM 1672 C CA . SER A 1 209 ? 3.762 10.225 4.894 1.00 86.81 209 SER A CA 1
ATOM 1673 C C . SER A 1 209 ? 4.099 10.985 6.165 1.00 86.81 209 SER A C 1
ATOM 1675 O O . SER A 1 209 ? 5.108 11.706 6.217 1.00 86.81 209 SER A O 1
ATOM 1677 N N . ARG A 1 210 ? 3.221 10.817 7.158 1.00 85.25 210 ARG A N 1
ATOM 1678 C CA . ARG A 1 210 ? 3.241 11.468 8.471 1.00 85.25 210 ARG A CA 1
ATOM 1679 C C . ARG A 1 210 ? 2.991 10.439 9.583 1.00 85.25 210 ARG A C 1
ATOM 1681 O O . ARG A 1 210 ? 1.997 10.549 10.300 1.00 85.25 210 ARG A O 1
ATOM 1688 N N . PRO A 1 211 ? 3.868 9.426 9.743 1.00 85.38 211 PRO A N 1
ATOM 1689 C CA . PRO A 1 211 ? 3.705 8.410 10.786 1.00 85.38 211 PRO A CA 1
ATOM 1690 C C . PRO A 1 211 ? 3.729 9.025 12.196 1.00 85.38 211 PRO A C 1
ATOM 1692 O O . PRO A 1 211 ? 3.167 8.465 13.132 1.00 85.38 211 PRO A O 1
ATOM 1695 N N . ASP A 1 212 ? 4.279 10.238 12.344 1.00 86.88 212 ASP A N 1
ATOM 1696 C CA . ASP A 1 212 ? 4.189 11.048 13.561 1.00 86.88 212 ASP A CA 1
ATOM 1697 C C . ASP A 1 212 ? 2.745 11.330 14.007 1.00 86.88 212 ASP A C 1
ATOM 1699 O O . ASP A 1 212 ? 2.497 11.462 15.203 1.00 86.88 212 ASP A O 1
ATOM 1703 N N . GLN A 1 213 ? 1.784 11.379 13.079 1.00 87.69 213 GLN A N 1
ATOM 1704 C CA . GLN A 1 213 ? 0.365 11.596 13.391 1.00 87.69 213 GLN A CA 1
ATOM 1705 C C . GLN A 1 213 ? -0.318 10.368 14.001 1.00 87.69 213 GLN A C 1
ATOM 1707 O O . GLN A 1 213 ? -1.374 10.509 14.613 1.00 87.69 213 GLN A O 1
ATOM 1712 N N . LEU A 1 214 ? 0.273 9.180 13.853 1.00 91.69 214 LEU A N 1
ATOM 1713 C CA . LEU A 1 214 ? -0.230 7.950 14.466 1.00 91.69 214 LEU A CA 1
ATOM 1714 C C . LEU A 1 214 ? 0.256 7.772 15.907 1.00 91.69 214 LEU A C 1
ATOM 1716 O O . LEU A 1 214 ? -0.316 6.985 16.664 1.00 91.69 214 LEU A O 1
ATOM 1720 N N . ALA A 1 215 ? 1.318 8.487 16.290 1.00 85.56 215 ALA A N 1
ATOM 1721 C CA . ALA A 1 215 ? 1.956 8.327 17.585 1.00 85.56 215 ALA A CA 1
ATOM 1722 C C . ALA A 1 215 ? 0.950 8.534 18.730 1.00 85.56 215 ALA A C 1
ATOM 1724 O O . ALA A 1 215 ? 0.339 9.591 18.869 1.00 85.56 215 ALA A O 1
ATOM 1725 N N . GLY A 1 216 ? 0.808 7.512 19.577 1.00 85.81 216 GLY A N 1
ATOM 1726 C CA . GLY A 1 216 ? -0.116 7.510 20.714 1.00 85.81 216 GLY A CA 1
ATOM 1727 C C . GLY A 1 216 ? -1.339 6.607 20.538 1.00 85.81 216 GLY A C 1
ATOM 1728 O O . GLY A 1 216 ? -1.935 6.233 21.546 1.00 85.81 216 GLY A O 1
ATOM 1729 N N . ASP A 1 217 ? -1.668 6.177 19.316 1.00 93.06 217 ASP A N 1
ATOM 1730 C CA . ASP A 1 217 ? -2.658 5.120 19.081 1.00 93.06 217 ASP A CA 1
ATOM 1731 C C . ASP A 1 217 ? -1.957 3.788 18.796 1.00 93.06 217 ASP A C 1
ATOM 1733 O O . ASP A 1 217 ? -1.416 3.559 17.716 1.00 93.06 217 ASP A O 1
ATOM 1737 N N . GLN A 1 218 ? -1.986 2.877 19.771 1.00 92.69 218 GLN A N 1
ATOM 1738 C CA . GLN A 1 218 ? -1.307 1.584 19.662 1.00 92.69 218 GLN A CA 1
ATOM 1739 C C . GLN A 1 218 ? -1.801 0.718 18.493 1.00 92.69 218 GLN A C 1
ATOM 1741 O O . GLN A 1 218 ? -0.987 0.017 17.896 1.00 92.69 218 GLN A O 1
ATOM 1746 N N . LEU A 1 219 ? -3.095 0.751 18.150 1.00 95.06 219 LEU A N 1
ATOM 1747 C CA . LEU A 1 219 ? -3.628 -0.041 17.031 1.00 95.06 219 LEU A CA 1
ATOM 1748 C C . LEU A 1 219 ? -3.161 0.550 15.710 1.00 95.06 219 LEU A C 1
ATOM 1750 O O . LEU A 1 219 ? -2.690 -0.188 14.848 1.00 95.06 219 LEU A O 1
ATOM 1754 N N . ALA A 1 220 ? -3.249 1.874 15.565 1.00 95.81 220 ALA A N 1
ATOM 1755 C CA . ALA A 1 220 ? -2.822 2.548 14.347 1.00 95.81 220 ALA A CA 1
ATOM 1756 C C . ALA A 1 220 ? -1.307 2.396 14.122 1.00 95.81 220 ALA A C 1
ATOM 1758 O O . ALA A 1 220 ? -0.889 2.077 13.010 1.00 95.81 220 ALA A O 1
ATOM 1759 N N . CYS A 1 221 ? -0.495 2.514 15.180 1.00 96.25 221 CYS A N 1
ATOM 1760 C CA . CYS A 1 221 ? 0.940 2.224 15.127 1.00 96.25 221 CYS A CA 1
ATOM 1761 C C . CYS A 1 221 ? 1.219 0.765 14.740 1.00 96.25 221 CYS A C 1
ATOM 1763 O O . CYS A 1 221 ? 2.028 0.512 13.852 1.00 96.25 221 CYS A O 1
ATOM 1765 N N . ALA A 1 222 ? 0.542 -0.202 15.371 1.00 96.62 222 ALA A N 1
ATOM 1766 C CA . ALA A 1 222 ? 0.716 -1.619 15.048 1.00 96.62 222 ALA A CA 1
ATOM 1767 C C . ALA A 1 222 ? 0.303 -1.940 13.604 1.00 96.62 222 ALA A C 1
ATOM 1769 O O . ALA A 1 222 ? 0.928 -2.783 12.965 1.00 96.62 222 ALA A O 1
ATOM 1770 N N . PHE A 1 223 ? -0.731 -1.271 13.092 1.00 97.44 223 PHE A N 1
ATOM 1771 C CA . PHE A 1 223 ? -1.193 -1.404 11.715 1.00 97.44 223 PHE A CA 1
ATOM 1772 C C . PHE A 1 223 ? -0.183 -0.833 10.709 1.00 97.44 223 PHE A C 1
ATOM 1774 O O . PHE A 1 223 ? 0.190 -1.526 9.765 1.00 97.44 223 PHE A O 1
ATOM 1781 N N . HIS A 1 224 ? 0.315 0.382 10.944 1.00 95.25 224 HIS A N 1
ATOM 1782 C CA . HIS A 1 224 ? 1.378 0.989 10.138 1.00 95.25 224 HIS A CA 1
ATOM 1783 C C . HIS A 1 224 ? 2.633 0.108 10.085 1.00 95.25 224 HIS A C 1
ATOM 1785 O O . HIS A 1 224 ? 3.142 -0.217 9.012 1.00 95.25 224 HIS A O 1
ATOM 1791 N N . ASP A 1 225 ? 3.089 -0.357 11.247 1.00 95.25 225 ASP A N 1
ATOM 1792 C CA . ASP A 1 225 ? 4.258 -1.224 11.344 1.00 95.25 225 ASP A CA 1
ATOM 1793 C C . ASP A 1 225 ? 4.035 -2.584 10.681 1.00 95.25 225 ASP A C 1
ATOM 1795 O O . ASP A 1 225 ? 4.972 -3.176 10.144 1.00 95.25 225 ASP A O 1
ATOM 1799 N N . ALA A 1 226 ? 2.808 -3.104 10.720 1.00 95.00 226 ALA A N 1
ATOM 1800 C CA . ALA A 1 226 ? 2.460 -4.358 10.073 1.00 95.00 226 ALA A CA 1
ATOM 1801 C C . ALA A 1 226 ? 2.553 -4.275 8.551 1.00 95.00 226 ALA A C 1
ATOM 1803 O O . ALA A 1 226 ? 3.071 -5.209 7.932 1.00 95.00 226 ALA A O 1
ATOM 1804 N N . ASP A 1 227 ? 2.097 -3.165 7.971 1.00 92.75 227 ASP A N 1
ATOM 1805 C CA . ASP A 1 227 ? 2.223 -2.914 6.539 1.00 92.75 227 ASP A CA 1
ATOM 1806 C C . ASP A 1 227 ? 3.697 -2.761 6.131 1.00 92.75 227 ASP A C 1
ATOM 1808 O O . ASP A 1 227 ? 4.184 -3.486 5.260 1.00 92.75 227 ASP A O 1
ATOM 1812 N N . ILE A 1 228 ? 4.475 -1.955 6.870 1.00 91.75 228 ILE A N 1
ATOM 1813 C CA . ILE A 1 228 ? 5.931 -1.855 6.659 1.00 91.75 228 ILE A CA 1
ATOM 1814 C C . ILE A 1 228 ? 6.610 -3.229 6.766 1.00 91.75 228 ILE A C 1
ATOM 1816 O O . ILE A 1 228 ? 7.491 -3.564 5.967 1.00 91.75 228 ILE A O 1
ATOM 1820 N N . ALA A 1 229 ? 6.234 -4.038 7.757 1.00 91.06 229 ALA A N 1
ATOM 1821 C CA . ALA A 1 229 ? 6.821 -5.356 7.958 1.00 91.06 229 ALA A CA 1
ATOM 1822 C C . ALA A 1 229 ? 6.541 -6.303 6.780 1.00 91.06 229 ALA A C 1
ATOM 1824 O O . ALA A 1 229 ? 7.421 -7.096 6.432 1.00 91.06 229 ALA A O 1
ATOM 1825 N N . ASP A 1 230 ? 5.365 -6.220 6.145 1.00 89.88 230 ASP A N 1
ATOM 1826 C CA . ASP A 1 230 ? 5.054 -7.013 4.951 1.00 89.88 230 ASP A CA 1
ATOM 1827 C C . ASP A 1 230 ? 5.956 -6.631 3.764 1.00 89.88 230 ASP A C 1
ATOM 1829 O O . ASP A 1 230 ? 6.439 -7.520 3.058 1.00 89.88 230 ASP A O 1
ATOM 1833 N N . LEU A 1 231 ? 6.309 -5.348 3.600 1.00 88.00 231 LEU A N 1
ATOM 1834 C CA . LEU A 1 231 ? 7.266 -4.893 2.570 1.00 88.00 231 LEU A CA 1
ATOM 1835 C C . LEU A 1 231 ? 8.661 -5.493 2.730 1.00 88.00 231 LEU A C 1
ATOM 1837 O O . LEU A 1 231 ? 9.378 -5.678 1.748 1.00 88.00 231 LEU A O 1
ATOM 1841 N N . LEU A 1 232 ? 9.068 -5.774 3.967 1.00 89.94 232 LEU A N 1
ATOM 1842 C CA . LEU A 1 232 ? 10.353 -6.406 4.265 1.00 89.94 232 LEU A CA 1
ATOM 1843 C C . LEU A 1 232 ? 10.314 -7.924 4.052 1.00 89.94 232 LEU A C 1
ATOM 1845 O O . LEU A 1 232 ? 11.359 -8.579 4.076 1.00 89.94 232 LEU A O 1
ATOM 1849 N N . PHE A 1 233 ? 9.131 -8.504 3.862 1.00 89.50 233 PHE A N 1
ATOM 1850 C CA . PHE A 1 233 ? 8.957 -9.943 3.805 1.00 89.50 233 PHE A CA 1
ATOM 1851 C C . PHE A 1 233 ? 9.085 -10.471 2.374 1.00 89.50 233 PHE A C 1
ATOM 1853 O O . PHE A 1 233 ? 8.500 -9.945 1.429 1.00 89.50 233 PHE A O 1
ATOM 1860 N N . VAL A 1 234 ? 9.854 -11.550 2.211 1.00 90.31 234 VAL A N 1
ATOM 1861 C CA . VAL A 1 234 ? 9.979 -12.261 0.925 1.00 90.31 234 VAL A CA 1
ATOM 1862 C C . VAL A 1 234 ? 8.721 -13.085 0.646 1.00 90.31 234 VAL A C 1
ATOM 1864 O O . VAL A 1 234 ? 8.274 -13.176 -0.496 1.00 90.31 234 VAL A O 1
ATOM 1867 N N . GLY A 1 235 ? 8.133 -13.669 1.692 1.00 88.12 235 GLY A N 1
ATOM 1868 C CA . GLY A 1 235 ? 6.936 -14.498 1.619 1.00 88.12 235 GLY A CA 1
ATOM 1869 C C . GLY A 1 235 ? 6.961 -15.651 2.619 1.00 88.12 235 GLY A C 1
ATOM 1870 O O . GLY A 1 235 ? 7.842 -15.737 3.471 1.00 88.12 235 GLY A O 1
ATOM 1871 N N . SER A 1 236 ? 5.995 -16.557 2.501 1.00 87.44 236 SER A N 1
ATOM 1872 C CA . SER A 1 236 ? 5.936 -17.803 3.273 1.00 87.44 236 SER A CA 1
ATOM 1873 C C . SER A 1 236 ? 5.571 -18.994 2.386 1.00 87.44 236 SER A C 1
ATOM 1875 O O . SER A 1 236 ? 4.974 -18.829 1.321 1.00 87.44 236 SER A O 1
ATOM 1877 N N . LEU A 1 237 ? 5.951 -20.199 2.816 1.00 87.50 237 LEU A N 1
ATOM 1878 C CA . LEU A 1 237 ? 5.609 -21.447 2.136 1.00 87.50 237 LEU A CA 1
ATOM 1879 C C . LEU A 1 237 ? 4.551 -22.207 2.934 1.00 87.50 237 LEU A C 1
ATOM 1881 O O . LEU A 1 237 ? 4.802 -22.662 4.049 1.00 87.50 237 LEU A O 1
ATOM 1885 N N . GLU A 1 238 ? 3.375 -22.387 2.343 1.00 84.00 238 GLU A N 1
ATOM 1886 C CA . GLU A 1 238 ? 2.345 -23.273 2.871 1.00 84.00 238 GLU A CA 1
ATOM 1887 C C . GLU A 1 238 ? 2.623 -24.705 2.387 1.00 84.00 238 GLU A C 1
ATOM 1889 O O . GLU A 1 238 ? 2.499 -25.034 1.199 1.00 84.00 238 GLU A O 1
ATOM 1894 N N . ARG A 1 239 ? 3.010 -25.578 3.323 1.00 80.06 239 ARG A N 1
ATOM 1895 C CA . ARG A 1 239 ? 3.233 -27.001 3.044 1.00 80.06 239 ARG A CA 1
ATOM 1896 C C . ARG A 1 239 ? 1.898 -27.731 2.960 1.00 80.06 239 ARG A C 1
ATOM 1898 O O . ARG A 1 239 ? 1.186 -27.854 3.953 1.00 80.06 239 ARG A O 1
ATOM 1905 N N . ARG A 1 240 ? 1.586 -28.279 1.785 1.00 73.56 240 ARG A N 1
ATOM 1906 C CA . ARG A 1 240 ? 0.384 -29.091 1.559 1.00 73.56 240 ARG A CA 1
ATOM 1907 C C . ARG A 1 240 ? 0.775 -30.562 1.377 1.00 73.56 240 ARG A C 1
ATOM 1909 O O . ARG A 1 240 ? 1.618 -30.847 0.526 1.00 73.56 240 ARG A O 1
ATOM 1916 N N . PRO A 1 241 ? 0.185 -31.509 2.134 1.00 71.44 241 PRO A N 1
ATOM 1917 C CA . PRO A 1 241 ? 0.486 -32.930 1.970 1.00 71.44 241 PRO A CA 1
ATOM 1918 C C . PRO A 1 241 ? 0.296 -33.382 0.516 1.00 71.44 241 PRO A C 1
ATOM 1920 O O . PRO A 1 241 ? -0.751 -33.130 -0.082 1.00 71.44 241 PRO A O 1
ATOM 1923 N N . ASN A 1 242 ? 1.302 -34.061 -0.044 1.00 72.69 242 ASN A N 1
ATOM 1924 C CA . ASN A 1 242 ? 1.301 -34.615 -1.408 1.00 72.69 242 ASN A CA 1
ATOM 1925 C C . ASN A 1 242 ? 1.083 -33.584 -2.540 1.00 72.69 242 ASN A C 1
ATOM 1927 O O . ASN A 1 242 ? 0.592 -33.943 -3.612 1.00 72.69 242 ASN A O 1
ATOM 1931 N N . ARG A 1 243 ? 1.418 -32.306 -2.318 1.00 72.75 243 ARG A N 1
ATOM 1932 C CA . ARG A 1 243 ? 1.342 -31.238 -3.328 1.00 72.75 243 ARG A CA 1
ATOM 1933 C C . ARG A 1 243 ? 2.586 -30.357 -3.284 1.00 72.75 243 ARG A C 1
ATOM 1935 O O . ARG A 1 243 ? 3.322 -30.361 -2.301 1.00 72.75 243 ARG A O 1
ATOM 1942 N N . GLU A 1 244 ? 2.807 -29.595 -4.352 1.00 76.56 244 GLU A N 1
ATOM 1943 C CA . GLU A 1 244 ? 3.822 -28.543 -4.340 1.00 76.56 244 GLU A CA 1
ATOM 1944 C C . GLU A 1 244 ? 3.525 -27.514 -3.241 1.00 76.56 244 GLU A C 1
ATOM 1946 O O . GLU A 1 244 ? 2.365 -27.180 -2.980 1.00 76.56 244 GLU A O 1
ATOM 1951 N N . GLU A 1 245 ? 4.587 -27.016 -2.604 1.00 81.81 245 GLU A N 1
ATOM 1952 C CA . GLU A 1 245 ? 4.496 -25.927 -1.633 1.00 81.81 245 GLU A CA 1
ATOM 1953 C C . GLU A 1 245 ? 3.896 -24.691 -2.295 1.00 81.81 245 GLU A C 1
ATOM 1955 O O . GLU A 1 245 ? 4.364 -24.223 -3.341 1.00 81.81 245 GLU A O 1
ATOM 1960 N N . HIS A 1 246 ? 2.858 -24.155 -1.665 1.00 83.94 246 HIS A N 1
ATOM 1961 C CA . HIS A 1 246 ? 2.216 -22.948 -2.142 1.00 83.94 246 HIS A CA 1
ATOM 1962 C C . HIS A 1 246 ? 2.969 -21.736 -1.584 1.00 83.94 246 HIS A C 1
ATOM 1964 O O . HIS A 1 246 ? 3.163 -21.620 -0.377 1.00 83.94 246 HIS A O 1
ATOM 1970 N N . LEU A 1 247 ? 3.454 -20.870 -2.477 1.00 87.19 247 LEU A N 1
ATOM 1971 C CA . LEU A 1 247 ? 4.146 -19.641 -2.098 1.00 87.19 247 LEU A CA 1
ATOM 1972 C C . LEU A 1 247 ? 3.116 -18.535 -1.892 1.00 87.19 247 LEU A C 1
ATOM 1974 O O . LEU A 1 247 ? 2.401 -18.197 -2.830 1.00 87.19 247 LEU A O 1
ATOM 1978 N N . HIS A 1 248 ? 3.140 -17.934 -0.711 1.00 87.25 248 HIS A N 1
ATOM 1979 C CA . HIS A 1 248 ? 2.503 -16.657 -0.427 1.00 87.25 248 HIS A CA 1
ATOM 1980 C C . HIS A 1 248 ? 3.570 -15.569 -0.510 1.00 87.25 248 HIS A C 1
ATOM 1982 O O . HIS A 1 248 ? 4.369 -15.421 0.419 1.00 87.25 248 HIS A O 1
ATOM 1988 N N . ALA A 1 249 ? 3.649 -14.869 -1.641 1.00 86.31 249 ALA A N 1
ATOM 1989 C CA . ALA A 1 249 ? 4.662 -13.839 -1.854 1.00 86.31 249 ALA A CA 1
ATOM 1990 C C . ALA A 1 249 ? 4.464 -12.671 -0.872 1.00 86.31 249 ALA A C 1
ATOM 1992 O O . ALA A 1 249 ? 3.337 -12.268 -0.597 1.00 86.31 249 ALA A O 1
ATOM 1993 N N . GLY A 1 250 ? 5.562 -12.153 -0.323 1.00 88.00 250 GLY A N 1
ATOM 1994 C CA . GLY A 1 250 ? 5.543 -10.977 0.546 1.00 88.00 250 GLY A CA 1
ATOM 1995 C C . GLY A 1 250 ? 5.729 -9.673 -0.232 1.00 88.00 250 GLY A C 1
ATOM 1996 O O . GLY A 1 250 ? 6.010 -9.671 -1.440 1.00 88.00 250 GLY A O 1
ATOM 1997 N N . GLY A 1 251 ? 5.610 -8.548 0.471 1.00 87.31 251 GLY A N 1
ATOM 1998 C CA . GLY A 1 251 ? 5.683 -7.210 -0.110 1.00 87.31 251 GLY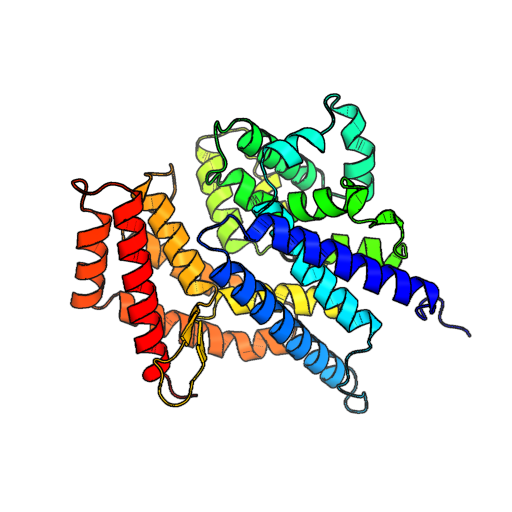 A CA 1
ATOM 1999 C C . GLY A 1 251 ? 7.005 -6.897 -0.824 1.00 87.31 251 GLY A C 1
ATOM 2000 O O . GLY A 1 251 ? 7.004 -6.129 -1.789 1.00 87.31 251 GLY A O 1
ATOM 2001 N N . LEU A 1 252 ? 8.119 -7.548 -0.467 1.00 90.81 252 LEU A N 1
ATOM 2002 C CA . LEU A 1 252 ? 9.396 -7.339 -1.161 1.00 90.81 252 LEU A CA 1
ATOM 2003 C C . LEU A 1 252 ? 9.350 -7.821 -2.618 1.00 90.81 252 LEU A C 1
ATOM 2005 O O . LEU A 1 252 ? 9.844 -7.146 -3.524 1.00 90.81 252 LEU A O 1
ATOM 2009 N N . VAL A 1 253 ? 8.728 -8.979 -2.859 1.00 91.62 253 VAL A N 1
ATOM 2010 C CA . VAL A 1 253 ? 8.539 -9.511 -4.217 1.00 91.62 253 VAL A CA 1
ATOM 2011 C C . VAL A 1 253 ? 7.580 -8.609 -4.999 1.00 91.62 253 VAL A C 1
ATOM 2013 O O . VAL A 1 253 ? 7.845 -8.304 -6.162 1.00 91.62 253 VAL A O 1
ATOM 2016 N N . LYS A 1 254 ? 6.520 -8.102 -4.351 1.00 86.69 254 LYS A N 1
ATOM 2017 C CA . LYS A 1 254 ? 5.569 -7.135 -4.933 1.00 86.69 254 LYS A CA 1
ATOM 2018 C C . LYS A 1 254 ? 6.280 -5.857 -5.400 1.00 86.69 254 LYS A C 1
ATOM 2020 O O . LYS A 1 254 ? 6.132 -5.486 -6.564 1.00 86.69 254 LYS A O 1
ATOM 2025 N N . ILE A 1 255 ? 7.097 -5.217 -4.555 1.00 87.12 255 ILE A N 1
ATOM 2026 C CA . ILE A 1 255 ? 7.845 -3.996 -4.924 1.00 87.12 255 ILE A CA 1
ATOM 2027 C C . ILE A 1 255 ? 8.839 -4.269 -6.058 1.00 87.12 255 ILE A C 1
ATOM 2029 O O . ILE A 1 255 ? 8.957 -3.466 -6.986 1.00 87.12 255 ILE A O 1
ATOM 2033 N N . LEU A 1 256 ? 9.534 -5.409 -6.028 1.00 92.44 256 LEU A N 1
ATOM 2034 C CA . LEU A 1 256 ? 10.447 -5.785 -7.106 1.00 92.44 256 LEU A CA 1
ATOM 2035 C C . LEU A 1 256 ? 9.717 -5.890 -8.455 1.00 92.44 256 LEU A C 1
ATOM 2037 O O . LEU A 1 256 ? 10.197 -5.364 -9.461 1.00 92.44 256 LEU A O 1
ATOM 2041 N N . LEU A 1 257 ? 8.539 -6.519 -8.472 1.00 91.00 257 LEU A N 1
ATOM 2042 C CA . LEU A 1 257 ? 7.711 -6.640 -9.674 1.00 91.00 257 LEU A CA 1
ATOM 2043 C C . LEU A 1 257 ? 7.158 -5.293 -10.148 1.00 91.00 257 LEU A C 1
ATOM 2045 O O . LEU A 1 257 ? 7.059 -5.082 -11.357 1.00 91.00 257 LEU A O 1
ATOM 2049 N N . ILE A 1 258 ? 6.857 -4.367 -9.234 1.00 86.75 258 ILE A N 1
ATOM 2050 C CA . ILE A 1 258 ? 6.501 -2.986 -9.588 1.00 86.75 258 ILE A CA 1
ATOM 2051 C C . ILE A 1 258 ? 7.683 -2.299 -10.286 1.00 86.75 258 ILE A C 1
ATOM 2053 O O . ILE A 1 258 ? 7.506 -1.762 -11.376 1.00 86.75 258 ILE A O 1
ATOM 2057 N N . ASN A 1 259 ? 8.900 -2.396 -9.746 1.00 90.19 259 ASN A N 1
ATOM 2058 C CA . ASN A 1 259 ? 10.092 -1.818 -10.380 1.00 90.19 259 ASN A CA 1
ATOM 2059 C C . ASN A 1 259 ? 10.393 -2.433 -11.766 1.00 90.19 259 ASN A C 1
ATOM 2061 O O . ASN A 1 259 ? 10.823 -1.741 -12.695 1.00 90.19 259 ASN A O 1
ATOM 2065 N N . PHE A 1 260 ? 10.131 -3.730 -11.949 1.00 93.62 260 PHE A N 1
ATOM 2066 C CA . PHE A 1 260 ? 10.211 -4.359 -13.269 1.00 93.62 260 PHE A CA 1
ATOM 2067 C C . PHE A 1 260 ? 9.127 -3.859 -14.222 1.00 93.62 260 PHE A C 1
ATOM 2069 O O . PHE A 1 260 ? 9.432 -3.567 -15.376 1.00 93.62 260 PHE A O 1
ATOM 2076 N N . MET A 1 261 ? 7.886 -3.713 -13.752 1.00 90.44 261 MET A N 1
ATOM 2077 C CA . MET A 1 261 ? 6.788 -3.124 -14.523 1.00 90.44 261 MET A CA 1
ATOM 2078 C C . MET A 1 261 ? 7.160 -1.734 -15.031 1.00 90.44 261 MET A C 1
ATOM 2080 O O . MET A 1 261 ? 7.047 -1.475 -16.232 1.00 90.44 261 MET A O 1
ATOM 2084 N N . THR A 1 262 ? 7.661 -0.866 -14.151 1.00 87.75 262 THR A N 1
ATOM 2085 C CA . THR A 1 262 ? 8.053 0.490 -14.538 1.00 87.75 262 THR A CA 1
ATOM 2086 C C . THR A 1 262 ? 9.191 0.485 -15.556 1.00 87.75 262 THR A C 1
ATOM 2088 O O . THR A 1 262 ? 9.143 1.251 -16.517 1.00 87.75 262 THR A O 1
ATOM 2091 N N . THR A 1 263 ? 10.158 -0.431 -15.420 1.00 91.38 263 THR A N 1
ATOM 2092 C CA . THR A 1 263 ? 11.244 -0.601 -16.401 1.00 91.38 263 THR A CA 1
ATOM 2093 C C . THR A 1 263 ? 10.711 -1.056 -17.764 1.00 91.38 263 THR A C 1
ATOM 2095 O O . THR A 1 263 ? 11.025 -0.460 -18.795 1.00 91.38 263 THR A O 1
ATOM 2098 N N . VAL A 1 264 ? 9.880 -2.104 -17.787 1.00 91.44 264 VAL A N 1
ATOM 2099 C CA . VAL A 1 264 ? 9.345 -2.717 -19.015 1.00 91.44 264 VAL A CA 1
ATOM 2100 C C . VAL A 1 264 ? 8.495 -1.730 -19.814 1.00 91.44 264 VAL A C 1
ATOM 2102 O O . VAL A 1 264 ? 8.617 -1.672 -21.042 1.00 91.44 264 VAL A O 1
ATOM 2105 N N . TYR A 1 265 ? 7.665 -0.944 -19.124 1.00 87.69 265 TYR A N 1
ATOM 2106 C CA . TYR A 1 265 ? 6.828 0.091 -19.734 1.00 87.69 265 TYR A CA 1
ATOM 2107 C C . TYR A 1 265 ? 7.541 1.434 -19.918 1.00 87.69 265 TYR A C 1
ATOM 2109 O O . TYR A 1 265 ? 6.939 2.354 -20.468 1.00 87.69 265 TYR A O 1
ATOM 2117 N N . ARG A 1 266 ? 8.816 1.542 -19.518 1.00 86.56 266 ARG A N 1
ATOM 2118 C CA . ARG A 1 266 ? 9.621 2.768 -19.618 1.00 86.56 266 ARG A CA 1
ATOM 2119 C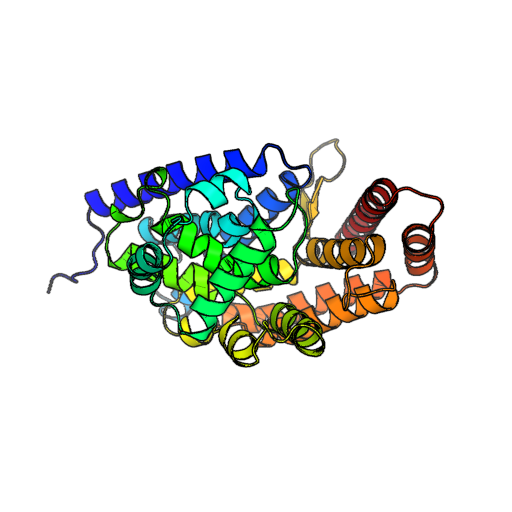 C . ARG A 1 266 ? 8.923 3.965 -18.973 1.00 86.56 266 ARG A C 1
ATOM 2121 O O . ARG A 1 266 ? 8.867 5.046 -19.558 1.00 86.56 266 ARG A O 1
ATOM 2128 N N . VAL A 1 267 ? 8.362 3.745 -17.785 1.00 81.44 267 VAL A N 1
ATOM 2129 C CA . VAL A 1 267 ? 7.769 4.820 -16.986 1.00 81.44 267 VAL A CA 1
ATOM 2130 C C . VAL A 1 267 ? 8.868 5.856 -16.720 1.00 81.44 267 VAL A C 1
ATOM 2132 O O . VAL A 1 267 ? 9.940 5.464 -16.249 1.00 81.44 267 VAL A O 1
ATOM 2135 N N . PRO A 1 268 ? 8.645 7.139 -17.061 1.00 76.81 268 PRO A N 1
ATOM 2136 C CA . PRO A 1 268 ? 9.614 8.196 -16.807 1.00 76.81 268 PRO A CA 1
ATOM 2137 C C . PRO A 1 268 ? 10.061 8.209 -15.346 1.00 76.81 268 PRO A C 1
ATOM 2139 O O . PRO A 1 268 ? 9.264 7.947 -14.447 1.00 76.81 268 PRO A O 1
ATOM 2142 N N . ASP A 1 269 ? 11.357 8.449 -15.151 1.00 73.19 269 ASP A N 1
ATOM 2143 C CA . ASP A 1 269 ? 11.992 8.642 -13.844 1.00 73.19 269 ASP A CA 1
ATOM 2144 C C . ASP A 1 269 ? 11.885 7.452 -12.876 1.00 73.19 269 ASP A C 1
ATOM 2146 O O . ASP A 1 269 ? 12.278 7.541 -11.723 1.00 73.19 269 ASP A O 1
ATOM 2150 N N . ALA A 1 270 ? 11.449 6.290 -13.360 1.00 80.25 270 ALA A N 1
ATOM 2151 C CA . ALA A 1 270 ? 11.484 5.037 -12.624 1.00 80.25 270 ALA A CA 1
ATOM 2152 C C . ALA A 1 270 ? 12.774 4.236 -12.924 1.00 80.25 270 ALA A C 1
ATOM 2154 O O . ALA A 1 270 ? 13.500 4.544 -13.878 1.00 80.25 270 ALA A O 1
ATOM 2155 N N . PRO A 1 271 ? 13.080 3.163 -12.160 1.00 86.69 271 PRO A N 1
ATOM 2156 C CA . PRO A 1 271 ? 14.149 2.238 -12.485 1.00 86.69 271 PRO A CA 1
ATOM 2157 C C . PRO A 1 271 ? 14.048 1.799 -13.940 1.00 86.69 271 PRO A C 1
ATOM 2159 O O . PRO A 1 271 ? 12.971 1.451 -14.419 1.00 86.69 271 PRO A O 1
ATOM 2162 N N . ASN A 1 272 ? 15.183 1.843 -14.632 1.00 89.69 272 ASN A N 1
ATOM 2163 C CA . ASN A 1 272 ? 15.284 1.581 -16.067 1.00 89.69 272 ASN A CA 1
ATOM 2164 C C . ASN A 1 272 ? 16.270 0.448 -16.395 1.00 89.69 272 ASN A C 1
ATOM 2166 O O . ASN A 1 272 ? 16.611 0.224 -17.552 1.00 89.69 272 ASN A O 1
ATOM 2170 N N . SER A 1 273 ? 16.759 -0.248 -15.370 1.00 93.81 273 SER A N 1
ATOM 2171 C CA . SER A 1 273 ? 17.658 -1.390 -15.491 1.00 93.81 273 SER A CA 1
ATOM 2172 C C . SER A 1 273 ? 17.448 -2.346 -14.325 1.00 93.81 273 SER A C 1
ATOM 2174 O O . SER A 1 273 ? 16.978 -1.951 -13.253 1.00 93.81 273 SER A O 1
ATOM 2176 N N . TYR A 1 274 ? 17.873 -3.598 -14.493 1.00 96.06 274 TYR A N 1
ATOM 2177 C CA . TYR A 1 274 ? 17.825 -4.596 -13.424 1.00 96.06 274 TYR A CA 1
ATOM 2178 C C . TYR A 1 274 ? 18.551 -4.128 -12.151 1.00 96.06 274 TYR A C 1
ATOM 2180 O O . TYR A 1 274 ? 18.025 -4.222 -11.041 1.00 96.06 274 TYR A O 1
ATOM 2188 N N . ALA A 1 275 ? 19.741 -3.540 -12.312 1.00 95.44 275 ALA A N 1
ATOM 2189 C CA . ALA A 1 275 ? 20.520 -3.012 -11.197 1.00 95.44 275 ALA A CA 1
ATOM 2190 C C . ALA A 1 275 ? 19.817 -1.836 -10.497 1.00 95.44 275 ALA A C 1
ATOM 2192 O O . ALA A 1 275 ? 19.866 -1.743 -9.269 1.00 95.44 275 ALA A O 1
ATOM 2193 N N . ALA A 1 276 ? 19.146 -0.958 -11.252 1.00 92.56 276 ALA A N 1
ATOM 2194 C CA . ALA A 1 276 ? 18.344 0.123 -10.683 1.00 92.56 276 ALA A CA 1
ATOM 2195 C C . ALA A 1 276 ? 17.130 -0.416 -9.909 1.00 92.56 276 ALA A C 1
ATOM 2197 O O . ALA A 1 276 ? 16.847 0.081 -8.822 1.00 92.56 276 ALA A O 1
ATOM 2198 N N . CYS A 1 277 ? 16.472 -1.473 -10.400 1.00 93.62 277 CYS A N 1
ATOM 2199 C CA . CYS A 1 277 ? 15.351 -2.112 -9.701 1.00 93.62 277 CYS A CA 1
ATOM 2200 C C . CYS A 1 277 ? 15.781 -2.655 -8.334 1.00 93.62 277 CYS A C 1
ATOM 2202 O O . CYS A 1 277 ? 15.169 -2.334 -7.316 1.00 93.62 277 CYS A O 1
ATOM 2204 N N . LEU A 1 278 ? 16.879 -3.420 -8.294 1.00 95.25 278 LEU A N 1
ATOM 2205 C CA . LEU A 1 278 ? 17.412 -3.962 -7.040 1.00 95.25 278 LEU A CA 1
ATOM 2206 C C . LEU A 1 278 ? 17.926 -2.868 -6.099 1.00 95.25 278 LEU A C 1
ATOM 2208 O O . LEU A 1 278 ? 17.856 -3.026 -4.880 1.00 95.25 278 LEU A O 1
ATOM 2212 N N . ARG A 1 279 ? 18.470 -1.771 -6.641 1.00 92.12 279 ARG A N 1
ATOM 2213 C CA . ARG A 1 279 ? 18.892 -0.611 -5.847 1.00 92.12 279 ARG A CA 1
ATOM 2214 C C . ARG A 1 279 ? 17.694 0.089 -5.213 1.00 92.12 279 ARG A C 1
ATOM 2216 O O . ARG A 1 279 ? 17.761 0.384 -4.028 1.00 92.12 279 ARG A O 1
ATOM 2223 N N . SER A 1 280 ? 16.619 0.303 -5.967 1.00 89.19 280 SER A N 1
ATOM 2224 C CA . SER A 1 280 ? 15.388 0.904 -5.448 1.00 89.19 280 SER A CA 1
ATOM 2225 C C . SER A 1 280 ? 14.811 0.060 -4.304 1.00 89.19 280 SER A C 1
ATOM 2227 O O . SER A 1 280 ? 14.643 0.582 -3.208 1.00 89.19 280 SER A O 1
ATOM 2229 N N . CYS A 1 281 ? 14.672 -1.263 -4.474 1.00 90.94 281 CYS A N 1
ATOM 2230 C CA . CYS A 1 281 ? 14.247 -2.147 -3.375 1.00 90.94 281 CYS A CA 1
ATOM 2231 C C . CYS A 1 281 ? 15.175 -2.049 -2.151 1.00 90.94 281 CYS A C 1
ATOM 2233 O O . CYS A 1 281 ? 14.714 -1.997 -1.014 1.00 90.94 281 CYS A O 1
ATOM 2235 N N . GLN A 1 282 ? 16.492 -2.008 -2.378 1.00 91.44 282 GLN A N 1
ATOM 2236 C CA . GLN A 1 282 ? 17.488 -1.906 -1.313 1.00 91.44 282 GLN A CA 1
ATOM 2237 C C . GLN A 1 282 ? 17.371 -0.604 -0.512 1.00 91.44 282 GLN A C 1
ATOM 2239 O O . GLN A 1 282 ? 17.535 -0.630 0.710 1.00 91.44 282 GLN A O 1
ATOM 2244 N N . LEU A 1 283 ? 17.125 0.518 -1.191 1.00 88.19 283 LEU A N 1
ATOM 2245 C CA . LEU A 1 283 ? 16.904 1.818 -0.561 1.00 88.19 283 LEU A CA 1
ATOM 2246 C C . LEU A 1 283 ? 15.620 1.796 0.268 1.00 88.19 283 LEU A C 1
ATOM 2248 O O . LEU A 1 283 ? 15.670 2.152 1.443 1.00 88.19 283 LEU A O 1
ATOM 2252 N N . THR A 1 284 ? 14.521 1.279 -0.293 1.00 86.62 284 THR A N 1
ATOM 2253 C CA . THR A 1 284 ? 13.256 1.105 0.433 1.00 86.62 284 THR A CA 1
ATOM 2254 C C . THR A 1 284 ? 13.467 0.295 1.712 1.00 86.62 284 THR A C 1
ATOM 2256 O O . THR A 1 284 ? 13.216 0.811 2.795 1.00 86.62 284 THR A O 1
ATOM 2259 N N . ILE A 1 285 ? 14.039 -0.913 1.627 1.00 89.06 285 ILE A N 1
ATOM 2260 C CA . ILE A 1 285 ? 14.303 -1.783 2.792 1.00 89.06 285 ILE A CA 1
ATOM 2261 C C . ILE A 1 285 ? 15.133 -1.082 3.878 1.00 89.06 285 ILE A C 1
ATOM 2263 O O . ILE A 1 285 ? 14.883 -1.255 5.071 1.00 89.06 285 ILE A O 1
ATOM 2267 N N . ASN A 1 286 ? 16.153 -0.318 3.485 1.00 86.00 286 ASN A N 1
ATOM 2268 C CA . ASN A 1 286 ? 17.047 0.327 4.445 1.00 86.00 286 ASN A CA 1
ATOM 2269 C C . ASN A 1 286 ? 16.387 1.495 5.184 1.00 86.00 286 ASN A C 1
ATOM 2271 O O . ASN A 1 286 ? 16.773 1.773 6.324 1.00 86.00 286 ASN A O 1
ATOM 2275 N N . ASN A 1 287 ? 15.412 2.143 4.549 1.00 84.38 287 ASN A N 1
ATOM 2276 C CA . ASN A 1 287 ? 14.773 3.343 5.064 1.00 84.38 287 ASN A CA 1
ATOM 2277 C C . ASN A 1 287 ? 13.486 3.028 5.835 1.00 84.38 287 ASN A C 1
ATOM 2279 O O . ASN A 1 287 ? 13.302 3.586 6.911 1.00 84.38 287 ASN A O 1
ATOM 2283 N N . VAL A 1 288 ? 12.648 2.094 5.366 1.00 85.06 288 VAL A N 1
ATOM 2284 C CA . VAL A 1 288 ? 11.339 1.833 6.000 1.00 85.06 288 VAL A CA 1
ATOM 2285 C C . VAL A 1 288 ? 11.451 1.345 7.447 1.00 85.06 288 VAL A C 1
ATOM 2287 O O . VAL A 1 288 ? 10.597 1.656 8.263 1.00 85.06 288 VAL A O 1
ATOM 2290 N N . CYS A 1 289 ? 12.536 0.656 7.827 1.00 84.19 289 CYS A N 1
ATOM 2291 C CA . CYS A 1 289 ? 12.730 0.247 9.226 1.00 84.19 289 CYS A CA 1
ATOM 2292 C C . CYS A 1 289 ? 12.910 1.424 10.198 1.00 84.19 289 CYS A C 1
ATOM 2294 O O . CYS A 1 289 ? 12.804 1.221 11.403 1.00 84.19 289 CYS A O 1
ATOM 2296 N N . GLN A 1 290 ? 13.254 2.617 9.702 1.00 87.19 290 GLN A N 1
ATOM 2297 C CA . GLN A 1 290 ? 13.366 3.827 10.525 1.00 87.19 290 GLN A CA 1
ATOM 2298 C C . GLN A 1 290 ? 11.996 4.441 10.829 1.00 87.19 290 GLN A C 1
ATOM 2300 O O . GLN A 1 290 ? 11.905 5.308 11.690 1.00 87.19 290 GLN A O 1
ATOM 2305 N N . GLU A 1 291 ? 10.960 4.003 10.114 1.00 89.69 291 GLU A N 1
ATOM 2306 C CA . GLU A 1 291 ? 9.597 4.509 10.240 1.00 89.69 291 GLU A CA 1
ATOM 2307 C C . GLU A 1 291 ? 8.758 3.675 11.225 1.00 89.69 291 GLU A C 1
ATOM 2309 O O . GLU A 1 291 ? 7.664 4.095 11.574 1.00 89.69 291 GLU A O 1
ATOM 2314 N N . PHE A 1 292 ? 9.284 2.551 11.739 1.00 92.88 292 PHE A N 1
ATOM 2315 C CA . PHE A 1 292 ? 8.594 1.753 12.756 1.00 92.88 292 PHE A CA 1
ATOM 2316 C C . PHE A 1 292 ? 8.284 2.559 14.025 1.00 92.88 292 PHE A C 1
ATOM 2318 O O . PHE A 1 292 ? 9.158 3.237 14.575 1.00 92.88 292 PHE A O 1
ATOM 2325 N N . LEU A 1 293 ? 7.057 2.418 14.525 1.00 94.06 293 LEU A N 1
ATOM 2326 C CA . LEU A 1 293 ? 6.514 3.184 15.649 1.00 94.06 293 LEU A CA 1
ATOM 2327 C C . LEU A 1 293 ? 6.446 2.383 16.956 1.00 94.06 293 LEU A C 1
ATOM 2329 O O . LEU A 1 293 ? 6.601 2.951 18.038 1.00 94.06 293 LEU A O 1
ATOM 2333 N N . THR A 1 294 ? 6.211 1.074 16.886 1.00 94.19 294 THR A N 1
ATOM 2334 C CA . THR A 1 294 ? 6.098 0.189 18.053 1.00 94.19 294 THR A CA 1
ATOM 2335 C C . THR A 1 294 ? 7.449 -0.393 18.458 1.00 94.19 294 THR A C 1
ATOM 2337 O O . THR A 1 294 ? 8.310 -0.692 17.625 1.00 94.19 294 THR A O 1
ATOM 2340 N N . ALA A 1 295 ? 7.640 -0.614 19.762 1.00 93.81 295 ALA A N 1
ATOM 2341 C CA . ALA A 1 295 ? 8.884 -1.179 20.279 1.00 93.81 295 ALA A CA 1
ATOM 2342 C C . ALA A 1 295 ? 9.142 -2.586 19.716 1.00 93.81 295 ALA A C 1
ATOM 2344 O O . ALA A 1 295 ? 10.267 -2.911 19.327 1.00 93.81 295 ALA A O 1
ATOM 2345 N N . THR A 1 296 ? 8.095 -3.409 19.616 1.00 94.44 296 THR A N 1
ATOM 2346 C CA . THR A 1 296 ? 8.187 -4.762 19.057 1.00 94.44 296 THR A CA 1
ATOM 2347 C C . THR A 1 296 ? 8.596 -4.734 17.583 1.00 94.44 296 THR A C 1
ATOM 2349 O O . THR A 1 296 ? 9.474 -5.505 17.188 1.00 94.44 296 THR A O 1
ATOM 2352 N N . ALA A 1 297 ? 8.038 -3.839 16.763 1.00 94.44 297 ALA A N 1
ATOM 2353 C CA . ALA A 1 297 ? 8.442 -3.736 15.362 1.00 94.44 297 ALA A CA 1
ATOM 2354 C C . ALA A 1 297 ? 9.893 -3.259 15.209 1.00 94.44 297 ALA A C 1
ATOM 2356 O O . ALA A 1 297 ? 10.629 -3.821 14.400 1.00 94.44 297 ALA A O 1
ATOM 2357 N N . VAL A 1 298 ? 10.347 -2.305 16.028 1.00 93.56 298 VAL A N 1
ATOM 2358 C CA . VAL A 1 298 ? 11.751 -1.855 16.034 1.00 93.56 298 VAL A CA 1
ATOM 2359 C C . VAL A 1 298 ? 12.708 -3.007 16.369 1.00 93.56 298 VAL A C 1
ATOM 2361 O O . VAL A 1 298 ? 13.708 -3.208 15.673 1.00 93.56 298 VAL A O 1
ATOM 2364 N N . GLU A 1 299 ? 12.395 -3.803 17.396 1.00 93.12 299 GLU A N 1
ATOM 2365 C CA . GLU A 1 299 ? 13.212 -4.954 17.804 1.00 93.12 299 GLU A CA 1
ATOM 2366 C C . GLU A 1 299 ? 13.288 -6.030 16.706 1.00 93.12 299 GLU A C 1
ATOM 2368 O O . GLU A 1 299 ? 14.372 -6.518 16.366 1.00 93.12 299 GLU A O 1
ATOM 2373 N N . HIS A 1 300 ? 12.148 -6.380 16.106 1.00 91.94 300 HIS A N 1
ATOM 2374 C CA . HIS A 1 300 ? 12.074 -7.416 15.073 1.00 91.94 300 HIS A CA 1
ATOM 2375 C C . HIS A 1 300 ? 12.523 -6.933 13.685 1.00 91.94 300 HIS A C 1
ATOM 2377 O O . HIS A 1 300 ? 13.019 -7.732 12.880 1.00 91.94 300 HIS A O 1
ATOM 2383 N N . GLY A 1 301 ? 12.441 -5.629 13.423 1.00 90.88 301 GLY A N 1
ATOM 2384 C CA . GLY A 1 301 ? 12.776 -4.991 12.154 1.00 90.88 301 GLY A CA 1
ATOM 2385 C C . GLY A 1 301 ? 14.194 -5.284 11.682 1.00 90.88 301 GLY A C 1
ATOM 2386 O O . GLY A 1 301 ? 14.435 -5.478 10.490 1.00 90.88 301 GLY A O 1
ATOM 2387 N N . VAL A 1 302 ? 15.143 -5.433 12.613 1.00 89.12 302 VAL A N 1
ATOM 2388 C CA . VAL A 1 302 ? 16.526 -5.814 12.289 1.00 89.12 302 VAL A CA 1
ATOM 2389 C C . VAL A 1 302 ? 16.604 -7.219 11.677 1.00 89.12 302 VAL A C 1
ATOM 2391 O O . VAL A 1 302 ? 17.379 -7.419 10.733 1.00 89.12 302 VAL A O 1
ATOM 2394 N N . LYS A 1 303 ? 15.817 -8.189 12.177 1.00 89.31 303 LYS A N 1
ATOM 2395 C CA . LYS A 1 303 ? 15.760 -9.557 11.620 1.00 89.31 303 LYS A CA 1
ATOM 2396 C C . LYS A 1 303 ? 15.146 -9.522 10.222 1.00 89.31 303 LYS A C 1
ATOM 2398 O O . LYS A 1 303 ? 15.752 -10.061 9.295 1.00 89.31 303 LYS A O 1
ATOM 2403 N N . TRP A 1 304 ? 14.009 -8.845 10.055 1.00 90.88 304 TRP A N 1
ATOM 2404 C CA . TRP A 1 304 ? 13.323 -8.748 8.761 1.00 90.88 304 TRP A CA 1
ATOM 2405 C C . TRP A 1 304 ? 14.191 -8.069 7.703 1.00 90.88 304 TRP A C 1
ATOM 2407 O O . TRP A 1 304 ? 14.404 -8.627 6.629 1.00 90.88 304 TRP A O 1
ATOM 2417 N N . ARG A 1 305 ? 14.820 -6.937 8.040 1.00 92.06 305 ARG A N 1
ATOM 2418 C CA . ARG A 1 305 ? 15.760 -6.244 7.149 1.00 92.06 305 ARG A CA 1
ATOM 2419 C C . ARG A 1 305 ? 16.925 -7.135 6.720 1.00 92.06 305 ARG A C 1
ATOM 2421 O O . ARG A 1 305 ? 17.350 -7.096 5.568 1.00 92.06 305 ARG A O 1
ATOM 2428 N N . ARG A 1 306 ? 17.464 -7.947 7.635 1.00 91.94 306 ARG A N 1
ATOM 2429 C CA . ARG A 1 306 ? 18.557 -8.880 7.320 1.00 91.94 306 ARG A CA 1
ATOM 2430 C C . ARG A 1 306 ? 18.112 -9.948 6.322 1.00 91.94 306 ARG A C 1
ATOM 2432 O O . ARG A 1 306 ? 18.850 -10.211 5.378 1.00 91.94 306 ARG A O 1
ATOM 2439 N N . GLN A 1 307 ? 16.929 -10.530 6.517 1.00 92.12 307 GLN A N 1
ATOM 2440 C CA . GLN A 1 307 ? 16.362 -11.518 5.594 1.00 92.12 307 GLN A CA 1
ATOM 2441 C C . GLN A 1 307 ? 16.095 -10.905 4.212 1.00 92.12 307 GLN A C 1
ATOM 2443 O O . GLN A 1 307 ? 16.523 -11.469 3.207 1.00 92.12 307 GLN A O 1
ATOM 2448 N N . ALA A 1 308 ? 15.497 -9.712 4.163 1.00 94.12 308 ALA A N 1
ATOM 2449 C CA . ALA A 1 308 ? 15.274 -8.958 2.931 1.00 94.12 308 ALA A CA 1
ATOM 2450 C C . ALA A 1 308 ? 16.581 -8.710 2.154 1.00 94.12 308 ALA A C 1
ATOM 2452 O O . ALA A 1 308 ? 16.671 -8.961 0.952 1.00 94.12 308 ALA A O 1
ATOM 2453 N N . ASN A 1 309 ? 17.632 -8.278 2.857 1.00 94.81 309 ASN A N 1
ATOM 2454 C CA . ASN A 1 309 ? 18.947 -8.036 2.263 1.00 94.81 309 ASN A CA 1
ATOM 2455 C C . ASN A 1 309 ? 19.621 -9.315 1.759 1.00 94.81 309 ASN A C 1
ATOM 2457 O O . ASN A 1 309 ? 20.270 -9.278 0.715 1.00 94.81 309 ASN A O 1
ATOM 2461 N N . ALA A 1 310 ? 19.464 -10.433 2.471 1.00 95.06 310 ALA A N 1
ATOM 2462 C CA . ALA A 1 310 ? 19.974 -11.727 2.031 1.00 95.06 310 ALA A CA 1
ATOM 2463 C C . ALA A 1 310 ? 19.287 -12.187 0.735 1.00 95.06 310 ALA A C 1
ATOM 2465 O O . ALA A 1 310 ? 19.967 -12.601 -0.201 1.00 95.06 310 ALA A O 1
ATOM 2466 N N . PHE A 1 311 ? 17.966 -12.018 0.636 1.00 96.00 311 PHE A N 1
ATOM 2467 C CA . PHE A 1 311 ? 17.232 -12.311 -0.594 1.00 96.00 311 PHE A CA 1
ATOM 2468 C C . PHE A 1 311 ? 17.690 -11.430 -1.762 1.00 96.00 311 PHE A C 1
ATOM 2470 O O . PHE A 1 311 ? 18.018 -11.935 -2.834 1.00 96.00 311 PHE A O 1
ATOM 2477 N N . LEU A 1 312 ? 17.814 -10.112 -1.557 1.00 96.00 312 LEU A N 1
ATOM 2478 C CA . LEU A 1 312 ? 18.349 -9.228 -2.597 1.00 96.00 312 LEU A CA 1
ATOM 2479 C C . LEU A 1 312 ? 19.796 -9.570 -2.981 1.00 96.00 312 LEU A C 1
ATOM 2481 O O . LEU A 1 312 ? 20.190 -9.319 -4.117 1.00 96.00 312 LEU A O 1
ATOM 2485 N N . ALA A 1 313 ? 20.604 -10.108 -2.064 1.00 95.88 313 ALA A N 1
ATOM 2486 C CA . ALA A 1 313 ? 21.954 -10.569 -2.375 1.00 95.88 313 ALA A CA 1
ATOM 2487 C C . ALA A 1 313 ? 21.941 -11.800 -3.294 1.00 95.88 313 ALA A C 1
ATOM 2489 O O . ALA A 1 313 ? 22.672 -11.792 -4.281 1.00 95.88 313 ALA A O 1
ATOM 2490 N N . GLN A 1 314 ? 21.060 -12.777 -3.047 1.00 96.00 314 GLN A N 1
ATOM 2491 C CA . GLN A 1 314 ? 20.857 -13.926 -3.943 1.00 96.00 314 GLN A CA 1
ATOM 2492 C C . GLN A 1 314 ? 20.460 -13.474 -5.357 1.00 96.00 314 GLN A C 1
ATOM 2494 O O . GLN A 1 314 ? 20.980 -13.972 -6.353 1.00 96.00 314 GLN A O 1
ATOM 2499 N N . LEU A 1 315 ? 19.585 -12.469 -5.469 1.00 96.88 315 LEU A N 1
ATOM 2500 C CA . LEU A 1 315 ? 19.194 -11.925 -6.774 1.00 96.88 315 LEU A CA 1
ATOM 2501 C C . LEU A 1 315 ? 20.355 -11.235 -7.517 1.00 96.88 315 LEU A C 1
ATOM 2503 O O . LEU A 1 315 ? 20.345 -11.152 -8.742 1.00 96.88 315 LEU A O 1
ATOM 2507 N N . ARG A 1 316 ? 21.386 -10.765 -6.807 1.00 96.88 316 ARG A N 1
ATOM 2508 C CA . ARG A 1 316 ? 22.577 -10.142 -7.415 1.00 96.88 316 ARG A CA 1
ATOM 2509 C C . ARG A 1 316 ? 23.612 -11.151 -7.910 1.00 96.88 316 ARG A C 1
ATOM 2511 O O . ARG A 1 316 ? 24.580 -10.730 -8.544 1.00 96.88 316 ARG A O 1
ATOM 2518 N N . GLU A 1 317 ? 23.444 -12.440 -7.630 1.00 96.69 317 GLU A N 1
ATOM 2519 C CA . GLU A 1 317 ? 24.370 -13.467 -8.106 1.00 96.69 317 GLU A CA 1
ATOM 2520 C C . GLU A 1 317 ? 24.440 -13.465 -9.642 1.00 96.69 317 GLU A C 1
ATOM 2522 O O . GLU A 1 317 ? 23.400 -13.322 -10.287 1.00 96.69 317 GLU A O 1
ATOM 2527 N N . PRO A 1 318 ? 25.631 -13.616 -10.257 1.00 96.56 318 PRO A N 1
ATOM 2528 C CA . PRO A 1 318 ? 25.806 -13.397 -11.694 1.00 96.56 318 PRO A CA 1
ATOM 2529 C C . PRO A 1 318 ? 24.846 -14.195 -12.582 1.00 96.56 318 PRO A C 1
ATOM 2531 O O . PRO A 1 318 ? 24.267 -13.633 -13.509 1.00 96.56 318 PRO A O 1
ATOM 2534 N N . GLU A 1 319 ? 24.642 -15.480 -12.278 1.00 95.19 319 GLU A N 1
ATOM 2535 C CA . GLU A 1 319 ? 23.746 -16.354 -13.045 1.00 95.19 319 GLU A CA 1
ATOM 2536 C C . GLU A 1 319 ? 22.274 -15.953 -12.890 1.00 95.19 319 GLU A C 1
ATOM 2538 O O . GLU A 1 319 ? 21.535 -15.893 -13.874 1.00 95.19 319 GLU A O 1
ATOM 2543 N N . THR A 1 320 ? 21.852 -15.630 -11.666 1.00 96.06 320 THR A N 1
ATOM 2544 C CA . THR A 1 320 ? 20.494 -15.161 -11.365 1.00 96.06 320 THR A CA 1
ATOM 2545 C C . THR A 1 320 ? 20.214 -13.824 -12.043 1.00 96.06 320 THR A C 1
ATOM 2547 O O . THR A 1 320 ? 19.214 -13.680 -12.751 1.00 96.06 320 THR A O 1
ATOM 2550 N N . ALA A 1 321 ? 21.125 -12.862 -11.894 1.00 97.25 321 ALA A N 1
ATOM 2551 C CA . ALA A 1 321 ? 21.015 -11.539 -12.491 1.00 97.25 321 ALA A CA 1
ATOM 2552 C C . ALA A 1 321 ? 20.918 -11.606 -14.022 1.00 97.25 321 ALA A C 1
ATOM 2554 O O . ALA A 1 321 ? 20.122 -10.880 -14.617 1.00 97.25 321 ALA A O 1
ATOM 2555 N N . GLU A 1 322 ? 21.684 -12.493 -14.663 1.00 97.25 322 GLU A N 1
ATOM 2556 C CA . GLU A 1 322 ? 21.651 -12.659 -16.117 1.00 97.25 322 GLU A CA 1
ATOM 2557 C C . GLU A 1 322 ? 20.300 -13.172 -16.621 1.00 97.25 322 GLU A C 1
ATOM 2559 O O . GLU A 1 322 ? 19.778 -12.671 -17.617 1.00 97.25 322 GLU A O 1
ATOM 2564 N N . ARG A 1 323 ? 19.666 -14.097 -15.891 1.00 97.50 323 ARG A N 1
ATOM 2565 C CA . ARG A 1 323 ? 18.315 -14.572 -16.228 1.00 97.50 323 ARG A CA 1
ATOM 2566 C C . ARG A 1 323 ? 17.294 -13.440 -16.196 1.00 97.50 323 ARG A C 1
ATOM 2568 O O . ARG A 1 323 ? 16.514 -13.314 -17.134 1.00 97.50 323 ARG A O 1
ATOM 2575 N N . PHE A 1 324 ? 17.325 -12.583 -15.175 1.00 97.75 324 PHE A N 1
ATOM 2576 C CA . PHE A 1 324 ? 16.425 -11.428 -15.124 1.00 97.75 324 PHE A CA 1
ATOM 2577 C C . PHE A 1 324 ? 16.728 -10.406 -16.225 1.00 97.75 324 PHE A C 1
ATOM 2579 O O . PHE A 1 324 ? 15.797 -9.963 -16.897 1.00 97.75 324 PHE A O 1
ATOM 2586 N N . ARG A 1 325 ? 18.006 -10.059 -16.447 1.00 97.38 325 ARG A N 1
ATOM 2587 C CA . ARG A 1 325 ? 18.413 -9.121 -17.511 1.00 97.38 325 ARG A CA 1
ATOM 2588 C C . ARG A 1 325 ? 17.966 -9.593 -18.888 1.00 97.38 325 ARG A C 1
ATOM 2590 O O . ARG A 1 325 ? 17.345 -8.821 -19.611 1.00 97.38 325 ARG A O 1
ATOM 2597 N N . SER A 1 326 ? 18.186 -10.870 -19.204 1.00 96.69 326 SER A N 1
ATOM 2598 C CA . SER A 1 326 ? 17.800 -11.439 -20.499 1.00 96.69 326 SER A CA 1
ATOM 2599 C C . SER A 1 326 ? 16.303 -11.335 -20.791 1.00 96.69 326 SER A C 1
ATOM 2601 O O . SER A 1 326 ? 15.934 -11.258 -21.952 1.00 96.69 326 SER A O 1
ATOM 2603 N N . ILE A 1 327 ? 15.440 -11.294 -19.768 1.00 97.06 327 ILE A N 1
ATOM 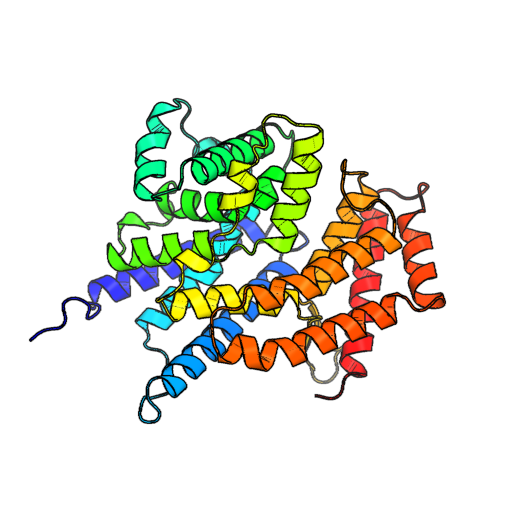2604 C CA . ILE A 1 327 ? 13.995 -11.092 -19.942 1.00 97.06 327 ILE A CA 1
ATOM 2605 C C . ILE A 1 327 ? 13.653 -9.598 -19.990 1.00 97.06 327 ILE A C 1
ATOM 2607 O O . ILE A 1 327 ? 12.839 -9.171 -20.808 1.00 97.06 327 ILE A O 1
ATOM 2611 N N . LEU A 1 328 ? 14.250 -8.801 -19.101 1.00 94.81 328 LEU A N 1
ATOM 2612 C CA . LEU A 1 328 ? 13.960 -7.374 -18.961 1.00 94.81 328 LEU A CA 1
ATOM 2613 C C . LEU A 1 328 ? 14.313 -6.600 -20.241 1.00 94.81 328 LEU A C 1
ATOM 2615 O O . LEU A 1 328 ? 13.504 -5.804 -20.733 1.00 94.81 328 LEU A O 1
ATOM 2619 N N . ASP A 1 329 ? 15.483 -6.907 -20.803 1.00 92.62 329 ASP A N 1
ATOM 2620 C CA . ASP A 1 329 ? 16.076 -6.219 -21.950 1.00 92.62 329 ASP A CA 1
ATOM 2621 C C . ASP A 1 329 ? 15.607 -6.792 -23.307 1.00 92.62 329 ASP A C 1
ATOM 2623 O O . ASP A 1 329 ? 15.914 -6.223 -24.358 1.00 92.62 329 ASP A O 1
ATOM 2627 N N . ASP A 1 330 ? 14.823 -7.881 -23.312 1.00 94.25 330 ASP A N 1
ATOM 2628 C CA . ASP A 1 330 ? 14.310 -8.518 -24.534 1.00 94.25 330 ASP A CA 1
ATOM 2629 C C . ASP A 1 330 ? 13.187 -7.699 -25.186 1.00 94.25 330 ASP A C 1
ATOM 2631 O O . ASP A 1 330 ? 11.990 -7.961 -25.044 1.00 94.25 330 ASP A O 1
ATOM 2635 N N . ALA A 1 331 ? 13.581 -6.691 -25.960 1.00 89.62 331 ALA A N 1
ATOM 2636 C CA . ALA A 1 331 ? 12.657 -5.847 -26.707 1.00 89.62 331 ALA A CA 1
ATOM 2637 C C . ALA A 1 331 ? 11.891 -6.588 -27.822 1.00 89.62 331 ALA A C 1
ATOM 2639 O O . ALA A 1 331 ? 10.994 -5.991 -28.419 1.00 89.62 331 ALA A O 1
ATOM 2640 N N . THR A 1 332 ? 12.215 -7.855 -28.117 1.00 95.06 332 THR A N 1
ATOM 2641 C CA . THR A 1 332 ? 11.478 -8.649 -29.112 1.00 95.06 332 THR A CA 1
ATOM 2642 C C . THR A 1 332 ? 10.174 -9.219 -28.553 1.00 95.06 332 THR A C 1
ATOM 2644 O O . THR A 1 332 ? 9.270 -9.538 -29.326 1.00 95.06 332 THR A O 1
ATOM 2647 N N . ARG A 1 333 ? 10.033 -9.284 -27.220 1.00 94.69 333 ARG A N 1
ATOM 2648 C CA . ARG A 1 333 ? 8.826 -9.773 -26.545 1.00 94.69 333 ARG A CA 1
ATOM 2649 C C . ARG A 1 333 ? 7.865 -8.648 -26.149 1.00 94.69 333 ARG A C 1
ATOM 2651 O O . ARG A 1 333 ? 8.299 -7.601 -25.642 1.00 94.69 333 ARG A O 1
ATOM 2658 N N . PRO A 1 334 ? 6.542 -8.871 -26.269 1.00 94.19 334 PRO A N 1
ATOM 2659 C CA . PRO A 1 334 ? 5.538 -7.965 -25.725 1.00 94.19 334 PRO A CA 1
ATOM 2660 C C . PRO A 1 334 ? 5.776 -7.653 -24.233 1.00 94.19 334 PRO A C 1
ATOM 2662 O O . PRO A 1 334 ? 6.178 -8.541 -23.477 1.00 94.19 334 PRO A O 1
ATOM 2665 N N . PRO A 1 335 ? 5.499 -6.416 -23.770 1.00 91.25 335 PRO A N 1
ATOM 2666 C CA . PRO A 1 335 ? 5.641 -6.022 -22.364 1.00 91.25 335 PRO A CA 1
ATOM 2667 C C . PRO A 1 335 ? 5.001 -6.995 -21.367 1.00 91.25 335 PRO A C 1
ATOM 2669 O O . PRO A 1 335 ? 5.633 -7.376 -20.385 1.00 91.25 335 PRO A O 1
ATOM 2672 N N . GLN A 1 336 ? 3.772 -7.439 -21.642 1.00 90.19 336 GLN A N 1
ATOM 2673 C CA . GLN A 1 336 ? 3.047 -8.337 -20.746 1.00 90.19 336 GLN A CA 1
ATOM 2674 C C . GLN A 1 336 ? 3.735 -9.702 -20.607 1.00 90.19 336 GLN A C 1
ATOM 2676 O O . GLN A 1 336 ? 3.895 -10.195 -19.497 1.00 90.19 336 GLN A O 1
ATOM 2681 N N . GLU A 1 337 ? 4.227 -10.269 -21.710 1.00 93.56 337 GLU A N 1
ATOM 2682 C CA . GLU A 1 337 ? 4.926 -11.559 -21.703 1.00 93.56 337 GLU A CA 1
ATOM 2683 C C . GLU A 1 337 ? 6.229 -11.497 -20.889 1.00 93.56 337 GLU A C 1
ATOM 2685 O O . GLU A 1 337 ? 6.552 -12.417 -20.127 1.00 93.56 337 GLU A O 1
ATOM 2690 N N . ARG A 1 338 ? 6.962 -10.380 -21.000 1.00 95.00 338 ARG A N 1
ATOM 2691 C CA . ARG A 1 338 ? 8.140 -10.127 -20.161 1.00 95.00 338 ARG A CA 1
ATOM 2692 C C . ARG A 1 338 ? 7.767 -10.078 -18.685 1.00 95.00 338 ARG A C 1
ATOM 2694 O O . ARG A 1 338 ? 8.446 -10.700 -17.876 1.00 95.00 338 ARG A O 1
ATOM 2701 N N . LEU A 1 339 ? 6.684 -9.390 -18.326 1.00 93.25 339 LEU A N 1
ATOM 2702 C CA . LEU A 1 339 ? 6.248 -9.283 -16.930 1.00 93.25 339 LEU A CA 1
ATOM 2703 C C . LEU A 1 339 ? 5.785 -10.611 -16.344 1.00 93.25 339 LEU A C 1
ATOM 2705 O O . LEU A 1 339 ? 6.135 -10.914 -15.205 1.00 93.25 339 LEU A O 1
ATOM 2709 N N . ASP A 1 340 ? 5.074 -11.426 -17.115 1.00 92.38 340 ASP A N 1
ATOM 2710 C CA . ASP A 1 340 ? 4.656 -12.753 -16.664 1.00 92.38 340 ASP A CA 1
ATOM 2711 C C . ASP A 1 340 ? 5.873 -13.666 -16.435 1.00 92.38 340 ASP A C 1
ATOM 2713 O O . ASP A 1 340 ? 5.948 -14.371 -15.425 1.00 92.38 340 ASP A O 1
ATOM 2717 N N . SER A 1 341 ? 6.884 -13.574 -17.306 1.00 96.12 341 SER A N 1
ATOM 2718 C CA . SER A 1 341 ? 8.157 -14.291 -17.155 1.00 96.12 341 SER A CA 1
ATOM 2719 C C . SER A 1 341 ? 8.956 -13.812 -15.934 1.00 96.12 341 SER A C 1
ATOM 2721 O O . SER A 1 341 ? 9.468 -14.628 -15.165 1.00 96.12 341 SER A O 1
ATOM 2723 N N . LEU A 1 342 ? 9.030 -12.495 -15.712 1.00 96.19 342 LEU A N 1
ATOM 2724 C CA . LEU A 1 342 ? 9.688 -11.896 -14.544 1.00 96.19 342 LEU A CA 1
ATOM 2725 C C . LEU A 1 342 ? 8.971 -12.271 -13.240 1.00 96.19 342 LEU A C 1
ATOM 2727 O O . LEU A 1 342 ? 9.639 -12.568 -12.251 1.00 96.19 342 LEU A O 1
ATOM 2731 N N . ARG A 1 343 ? 7.631 -12.320 -13.244 1.00 94.19 343 ARG A N 1
ATOM 2732 C CA . ARG A 1 343 ? 6.813 -12.781 -12.112 1.00 94.19 343 ARG A CA 1
ATOM 2733 C C . ARG A 1 343 ? 7.103 -14.236 -11.774 1.00 94.19 343 ARG A C 1
ATOM 2735 O O . ARG A 1 343 ? 7.370 -14.547 -10.614 1.00 94.19 343 ARG A O 1
ATOM 2742 N N . LEU A 1 344 ? 7.101 -15.117 -12.774 1.00 93.81 344 LEU A N 1
ATOM 2743 C CA . LEU A 1 344 ? 7.431 -16.528 -12.576 1.00 93.81 344 LEU A CA 1
ATOM 2744 C C . LEU A 1 344 ? 8.835 -16.695 -11.981 1.00 93.81 344 LEU A C 1
ATOM 2746 O O . LEU A 1 344 ? 9.012 -17.437 -11.014 1.00 93.81 344 LEU A O 1
ATOM 2750 N N . LEU A 1 345 ? 9.819 -15.979 -12.530 1.00 96.25 345 LEU A N 1
ATOM 2751 C CA . LEU A 1 345 ? 11.203 -16.058 -12.075 1.00 96.25 345 LEU A CA 1
ATOM 2752 C C . LEU A 1 345 ? 11.365 -15.520 -10.644 1.00 96.25 345 LEU A C 1
ATOM 2754 O O . LEU A 1 345 ? 12.005 -16.169 -9.819 1.00 96.25 345 LEU A O 1
ATOM 2758 N N . ALA A 1 346 ? 10.740 -14.386 -10.316 1.00 95.12 346 ALA A N 1
ATOM 2759 C CA . ALA A 1 346 ? 10.757 -13.821 -8.966 1.00 95.12 346 ALA A CA 1
ATOM 2760 C C . ALA A 1 346 ? 10.138 -14.775 -7.934 1.00 95.12 346 ALA A C 1
ATOM 2762 O O . ALA A 1 346 ? 10.724 -14.994 -6.874 1.00 95.12 346 ALA A O 1
ATOM 2763 N N . HIS A 1 347 ? 9.003 -15.404 -8.257 1.00 93.56 347 HIS A N 1
ATOM 2764 C CA . HIS A 1 347 ? 8.381 -16.409 -7.393 1.00 93.56 347 HIS A CA 1
ATOM 2765 C C . HIS A 1 347 ? 9.238 -17.669 -7.232 1.00 93.56 347 HIS A C 1
ATOM 2767 O O . HIS A 1 347 ? 9.304 -18.226 -6.135 1.00 93.56 347 HIS A O 1
ATOM 2773 N N . LEU A 1 348 ? 9.923 -18.113 -8.290 1.00 94.69 348 LEU A N 1
ATOM 2774 C CA . LEU A 1 348 ? 10.838 -19.252 -8.217 1.00 94.69 348 LEU A CA 1
ATOM 2775 C C . LEU A 1 348 ? 11.987 -18.979 -7.238 1.00 94.69 348 LEU A C 1
ATOM 2777 O O . LEU A 1 348 ? 12.218 -19.787 -6.339 1.00 94.69 348 LEU A O 1
ATOM 2781 N N . TYR A 1 349 ? 12.645 -17.824 -7.358 1.00 95.75 349 TYR A N 1
ATOM 2782 C CA . TYR A 1 349 ? 13.744 -17.455 -6.464 1.00 95.75 349 TYR A CA 1
ATOM 2783 C C . TYR A 1 349 ? 13.275 -17.175 -5.034 1.00 95.75 349 TYR A C 1
ATOM 2785 O O . TYR A 1 349 ? 13.957 -17.563 -4.090 1.00 95.75 349 TYR A O 1
ATOM 2793 N N . ALA A 1 350 ? 12.097 -16.573 -4.846 1.00 94.62 350 ALA A N 1
ATOM 2794 C CA . ALA A 1 350 ? 11.510 -16.400 -3.516 1.00 94.62 350 ALA A CA 1
ATOM 2795 C C . ALA A 1 350 ? 11.243 -17.753 -2.838 1.00 94.62 350 ALA A C 1
ATOM 2797 O O . ALA A 1 350 ? 11.574 -17.945 -1.670 1.00 94.62 350 ALA A O 1
ATOM 2798 N N . ARG A 1 351 ? 10.699 -18.727 -3.577 1.00 93.56 351 ARG A N 1
ATOM 2799 C CA . ARG A 1 351 ? 10.482 -20.088 -3.069 1.00 93.56 351 ARG A CA 1
ATOM 2800 C C . ARG A 1 351 ? 11.794 -20.780 -2.713 1.00 93.56 351 ARG A C 1
ATOM 2802 O O . ARG A 1 351 ? 11.875 -21.415 -1.667 1.00 93.56 351 ARG A O 1
ATOM 2809 N N . GLU A 1 352 ? 12.802 -20.679 -3.573 1.00 93.44 352 GLU A N 1
ATOM 2810 C CA . GLU A 1 352 ? 14.122 -21.256 -3.316 1.00 93.44 352 GLU A CA 1
ATOM 2811 C C . GLU A 1 352 ? 14.771 -20.647 -2.068 1.00 93.44 352 GLU A C 1
ATOM 2813 O O . GLU A 1 352 ? 15.199 -21.390 -1.186 1.00 93.44 352 GLU A O 1
ATOM 2818 N N . PHE A 1 353 ? 14.749 -19.318 -1.949 1.00 94.75 353 PHE A N 1
ATOM 2819 C CA . PHE A 1 353 ? 15.239 -18.603 -0.772 1.00 94.75 353 PHE A CA 1
ATOM 2820 C C . PHE A 1 353 ? 14.578 -19.108 0.515 1.00 94.75 353 PHE A C 1
ATOM 2822 O O . PHE A 1 353 ? 15.259 -19.450 1.479 1.00 94.75 353 PHE A O 1
ATOM 2829 N N . LEU A 1 354 ? 13.245 -19.216 0.521 1.00 91.94 354 LEU A N 1
ATOM 2830 C CA . LEU A 1 354 ? 12.479 -19.641 1.696 1.00 91.94 354 LEU A CA 1
ATOM 2831 C C . LEU A 1 354 ? 12.706 -21.112 2.074 1.00 91.94 354 LEU A C 1
ATOM 2833 O O . LEU A 1 354 ? 12.559 -21.461 3.239 1.00 91.94 354 LEU A O 1
ATOM 2837 N N . ARG A 1 355 ? 13.090 -21.978 1.128 1.00 90.62 355 ARG A N 1
ATOM 2838 C CA . ARG A 1 355 ? 13.489 -23.368 1.429 1.00 90.62 355 ARG A CA 1
ATOM 2839 C C . ARG A 1 355 ? 14.856 -23.463 2.095 1.00 90.62 355 ARG A C 1
ATOM 2841 O O . ARG A 1 355 ? 15.116 -24.425 2.811 1.00 90.62 355 ARG A O 1
ATOM 2848 N N . GLN A 1 356 ? 15.736 -22.513 1.793 1.00 88.06 356 GLN A N 1
ATOM 2849 C CA . GLN A 1 356 ? 17.112 -22.475 2.286 1.00 88.06 356 GLN A CA 1
ATOM 2850 C C . GLN A 1 356 ? 17.241 -21.672 3.587 1.00 88.06 356 GLN A C 1
ATOM 2852 O O . GLN A 1 356 ? 18.190 -21.878 4.343 1.00 88.06 356 GLN A O 1
ATOM 2857 N N . ALA A 1 357 ? 16.305 -20.758 3.850 1.00 73.69 357 ALA A N 1
ATOM 2858 C CA . ALA A 1 357 ? 16.294 -19.943 5.052 1.00 73.69 357 ALA A CA 1
ATOM 2859 C C . ALA A 1 357 ? 15.981 -20.807 6.293 1.00 73.69 357 ALA A C 1
ATOM 2861 O O . ALA A 1 357 ? 14.936 -21.454 6.330 1.00 73.69 357 ALA A O 1
ATOM 2862 N N . PRO A 1 358 ? 16.853 -20.831 7.320 1.00 51.81 358 PRO A N 1
ATOM 2863 C CA . PRO A 1 358 ? 16.497 -21.413 8.609 1.00 51.81 358 PRO A CA 1
ATOM 2864 C C . PRO A 1 358 ? 15.421 -20.549 9.290 1.00 51.81 358 PRO A C 1
ATOM 2866 O O . PRO A 1 358 ? 15.491 -19.318 9.209 1.00 51.81 358 PRO A O 1
ATOM 2869 N N . ASP A 1 359 ? 14.449 -21.195 9.944 1.00 51.78 359 ASP A N 1
ATOM 2870 C CA . ASP A 1 359 ? 13.360 -20.550 10.709 1.00 51.78 359 ASP A CA 1
ATOM 2871 C C . ASP A 1 359 ? 13.872 -19.528 11.764 1.00 51.78 359 ASP A C 1
ATOM 2873 O O . ASP A 1 359 ? 14.822 -19.863 12.513 1.00 51.78 359 ASP A O 1
#

Sequence (359 aa):
MIEPWAATAEHEAELEAFVARLRERVQAYLSPRQDSPEQLDHLRHVANRTRWLYAAELGRADARASLSIPRHDDHLIDACVLGHDIGKWVPRDLLRRLVPDQPEAILPILRELRLLPNQAELLLLGIRRRLALAQDTYSPEYDAAHHLVSAFLLAAEPGLGFHRLSLADQERLINAIIGHQFGSYFKERLFEISLHDATVTTGMLVDVSRPDQLAGDQLACAFHDADIADLLFVGSLERRPNREEHLHAGGLVKILLINFMTTVYRVPDAPNSYAACLRSCQLTINNVCQEFLTATAVEHGVKWRRQANAFLAQLREPETAERFRSILDDATRPPQERLDSLRLLAHLYAREFLRQAPD

Secondary structure (DSSP, 8-state):
---TT---HHHHHHHHHHHHHHHHHHHHHHTT-TTHHHHHHHHHHHHHHHHHHHHHHHHHH-TTS-SPPPHHHHHHHHHHHHHHTHHHHS-HHHHHHHS-SSGGGGHHHHHHTT--HHHHHHHHHHHHHHHHSSSS---HHHHHHHHHHHHHHHHH-GGG-GGGS-HHHHHHHHHHHHHT--HHHHHHHHHHHHTT-TTS-HHHHHHT--GGGGTT-HHHHHHHHHHHHHHT--EEEE--TTSPPEEEE-HHHHHHHHHHHHHHTT-TTS--SHHHHHHHHHHHHHHHTTS--SHHHHHHHHHHHHHHHHHHHHHTSHHHHHHHHHHHS-TTS-HHHHHHHHHHHHHHHHHHHHHHS--

Mean predicted aligned error: 5.25 Å